Protein AF-0000000087417735 (afdb_homodimer)

Structure (mmCIF, N/CA/C/O backbone):
data_AF-0000000087417735-model_v1
#
loop_
_entity.id
_entity.type
_entity.pdbx_description
1 polymer 'Cytochrome C'
#
loop_
_atom_site.group_PDB
_atom_site.id
_atom_site.type_symbol
_atom_site.label_atom_id
_atom_site.label_alt_id
_atom_site.label_comp_id
_atom_site.label_asym_id
_atom_site.label_entity_id
_atom_site.label_seq_id
_atom_site.pdbx_PDB_ins_code
_atom_site.Cartn_x
_atom_site.Cartn_y
_atom_site.Cartn_z
_atom_site.occupancy
_atom_site.B_iso_or_equiv
_atom_site.auth_seq_id
_atom_site.auth_comp_id
_atom_site.auth_asym_id
_atom_site.auth_atom_id
_atom_site.pdbx_PDB_model_num
ATOM 1 N N . MET A 1 1 ? 88.75 33.781 28.828 1 30.78 1 MET A N 1
ATOM 2 C CA . MET A 1 1 ? 87.75 32.969 29.453 1 30.78 1 MET A CA 1
ATOM 3 C C . MET A 1 1 ? 86.375 33.094 28.719 1 30.78 1 MET A C 1
ATOM 5 O O . MET A 1 1 ? 85.875 34.188 28.578 1 30.78 1 MET A O 1
ATOM 9 N N . SER A 1 2 ? 86.125 32.156 27.641 1 33.41 2 SER A N 1
ATOM 10 C CA . SER A 1 2 ? 85.25 32.031 26.453 1 33.41 2 SER A CA 1
ATOM 11 C C . SER A 1 2 ? 83.812 31.719 26.812 1 33.41 2 SER A C 1
ATOM 13 O O . SER A 1 2 ? 83.5 30.562 27.062 1 33.41 2 SER A O 1
ATOM 15 N N . ALA A 1 3 ? 83.375 32.438 27.828 1 36.56 3 ALA A N 1
ATOM 16 C CA . ALA A 1 3 ? 82.062 32.125 28.359 1 36.56 3 ALA A CA 1
ATOM 17 C C . ALA A 1 3 ? 81 32.188 27.266 1 36.56 3 ALA A C 1
ATOM 19 O O . ALA A 1 3 ? 80.812 33.25 26.703 1 36.56 3 ALA A O 1
ATOM 20 N N . ALA A 1 4 ? 80.938 31.078 26.438 1 33.31 4 ALA A N 1
ATOM 21 C CA . ALA A 1 4 ? 80 30.734 25.359 1 33.31 4 ALA A CA 1
ATOM 22 C C . ALA A 1 4 ? 78.562 30.875 25.828 1 33.31 4 ALA A C 1
ATOM 24 O O . ALA A 1 4 ? 78.25 30.422 26.922 1 33.31 4 ALA A O 1
ATOM 25 N N . LEU A 1 5 ? 77.812 31.969 25.547 1 30.59 5 LEU A N 1
ATOM 26 C CA . LEU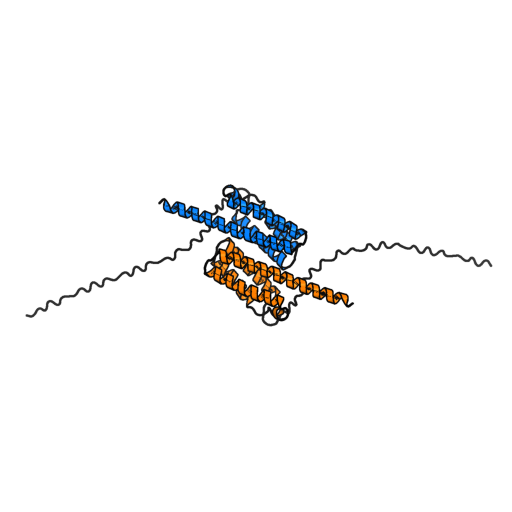 A 1 5 ? 76.438 32.438 25.625 1 30.59 5 LEU A CA 1
ATOM 27 C C . LEU A 1 5 ? 75.5 31.422 25.016 1 30.59 5 LEU A C 1
ATOM 29 O O . LEU A 1 5 ? 75.5 31.25 23.797 1 30.59 5 LEU A O 1
ATOM 33 N N . ARG A 1 6 ? 75.625 30.078 25.5 1 35.31 6 ARG A N 1
ATOM 34 C CA . ARG A 1 6 ? 74.688 29.094 24.922 1 35.31 6 ARG A CA 1
ATOM 35 C C . ARG A 1 6 ? 73.25 29.609 24.938 1 35.31 6 ARG A C 1
ATOM 37 O O . ARG A 1 6 ? 72.75 29.984 26 1 35.31 6 ARG A O 1
ATOM 44 N N . THR A 1 7 ? 72.812 30.281 23.828 1 30.33 7 THR A N 1
ATOM 45 C CA . THR A 1 7 ? 71.5 30.766 23.422 1 30.33 7 THR A CA 1
ATOM 46 C C . THR A 1 7 ? 70.438 29.688 23.594 1 30.33 7 THR A C 1
ATOM 48 O O . THR A 1 7 ? 70.562 28.578 23.047 1 30.33 7 THR A O 1
ATOM 51 N N . PHE A 1 8 ? 70 29.453 24.844 1 36.38 8 PHE A N 1
ATOM 52 C CA . PHE A 1 8 ? 68.938 28.531 25.203 1 36.38 8 PHE A CA 1
ATOM 53 C C . PHE A 1 8 ? 67.688 28.812 24.391 1 36.38 8 PHE A C 1
ATOM 55 O O . PHE A 1 8 ? 67.125 29.906 24.453 1 36.38 8 PHE A O 1
ATOM 62 N N . PHE A 1 9 ? 67.625 28.297 23.094 1 35.38 9 PHE A N 1
ATOM 63 C CA . PHE A 1 9 ? 66.5 28.297 22.188 1 35.38 9 PHE A CA 1
ATOM 64 C C . PHE A 1 9 ? 65.25 27.719 22.875 1 35.38 9 PHE A C 1
ATOM 66 O O . PHE A 1 9 ? 65.25 26.578 23.328 1 35.38 9 PHE A O 1
ATOM 73 N N . MET A 1 10 ? 64.625 28.5 23.734 1 27.81 10 MET A N 1
ATOM 74 C CA . MET A 1 10 ? 63.312 28.141 24.312 1 27.81 10 MET A CA 1
ATOM 75 C C . MET A 1 10 ? 62.312 27.75 23.219 1 27.81 10 MET A C 1
ATOM 77 O O . MET A 1 10 ? 62.031 28.531 22.312 1 27.81 10 MET A O 1
ATOM 81 N N . ILE A 1 11 ? 62.438 26.531 22.688 1 36.06 11 ILE A N 1
ATOM 82 C CA . ILE A 1 11 ? 61.469 25.953 21.75 1 36.06 11 ILE A CA 1
ATOM 83 C C . ILE A 1 11 ? 60.062 26.031 22.328 1 36.06 11 ILE A C 1
ATOM 85 O O . ILE A 1 11 ? 59.781 25.453 23.375 1 36.06 11 ILE A O 1
ATOM 89 N N . VAL A 1 12 ? 59.406 27.203 22.344 1 36.47 12 VAL A N 1
ATOM 90 C CA . VAL A 1 12 ? 58 27.375 22.672 1 36.47 12 VAL A CA 1
ATOM 91 C C . VAL A 1 12 ? 57.156 26.406 21.844 1 36.47 12 VAL A C 1
ATOM 93 O O . VAL A 1 12 ? 57.125 26.5 20.609 1 36.47 12 VAL A O 1
ATOM 96 N N . GLY A 1 13 ? 57.25 25.125 22.156 1 32.81 13 GLY A N 1
ATOM 97 C CA . GLY A 1 13 ? 56.406 24.125 21.531 1 32.81 13 GLY A CA 1
ATOM 98 C C . GLY A 1 13 ? 54.938 24.516 21.547 1 32.81 13 GLY A C 1
ATOM 99 O O . GLY A 1 13 ? 54.344 24.734 22.609 1 32.81 13 GLY A O 1
ATOM 100 N N . THR A 1 14 ? 54.5 25.438 20.641 1 35.12 14 THR A N 1
ATOM 101 C CA . THR A 1 14 ? 53.094 25.812 20.375 1 35.12 14 THR A CA 1
ATOM 102 C C . THR A 1 14 ? 52.25 24.562 20.219 1 35.12 14 THR A C 1
ATOM 104 O O . THR A 1 14 ? 52.469 23.734 19.344 1 35.12 14 THR A O 1
ATOM 107 N N . SER A 1 15 ? 51.906 23.938 21.297 1 39.97 15 SER A N 1
ATOM 108 C CA . SER A 1 15 ? 50.938 22.859 21.328 1 39.97 15 SER A CA 1
ATOM 109 C C . SER A 1 15 ? 49.688 23.234 20.547 1 39.97 15 SER A C 1
ATOM 111 O O . SER A 1 15 ? 49 24.219 20.875 1 39.97 15 SER A O 1
ATOM 113 N N . GLY A 1 16 ? 49.75 23.156 19.25 1 34.19 16 GLY A N 1
ATOM 114 C CA . GLY A 1 16 ? 48.594 23.312 18.375 1 34.19 16 GLY A CA 1
ATOM 115 C C . GLY A 1 16 ? 47.375 22.516 18.844 1 34.19 16 GLY A C 1
ATOM 116 O O . GLY A 1 16 ? 47.438 21.297 18.906 1 34.19 16 GLY A O 1
ATOM 117 N N . ALA A 1 17 ? 46.688 23.016 19.844 1 35.31 17 ALA A N 1
ATOM 118 C CA . ALA A 1 17 ? 45.375 22.484 20.234 1 35.31 17 ALA A CA 1
ATOM 119 C C . ALA A 1 17 ? 44.5 22.234 19.016 1 35.31 17 ALA A C 1
ATOM 121 O O . ALA A 1 17 ? 44.219 23.156 18.234 1 35.31 17 ALA A O 1
ATOM 122 N N . VAL A 1 18 ? 44.875 21.141 18.312 1 37.44 18 VAL A N 1
ATOM 123 C CA . VAL A 1 18 ? 43.938 20.672 17.297 1 37.44 18 VAL A CA 1
ATOM 124 C C . VAL A 1 18 ? 42.5 20.766 17.844 1 37.44 18 VAL A C 1
ATOM 126 O O . VAL A 1 18 ? 42.188 20.109 18.828 1 37.44 18 VAL A O 1
ATOM 129 N N . LEU A 1 19 ? 41.906 21.953 17.75 1 36.81 19 LEU A N 1
ATOM 130 C CA . LEU A 1 19 ? 40.469 22.094 17.906 1 36.81 19 LEU A CA 1
ATOM 131 C C . LEU A 1 19 ? 39.719 21.047 17.094 1 36.81 19 LEU A C 1
ATOM 133 O O . LEU A 1 19 ? 39.719 21.078 15.867 1 36.81 19 LEU A O 1
ATOM 137 N N . ALA A 1 20 ? 39.844 19.797 17.422 1 37.97 20 ALA A N 1
ATOM 138 C CA . ALA A 1 20 ? 38.875 18.844 16.875 1 37.97 20 ALA A CA 1
ATOM 139 C C . ALA A 1 20 ? 37.469 19.391 16.906 1 37.97 20 ALA A C 1
ATOM 141 O O . ALA A 1 20 ? 36.906 19.594 17.984 1 37.97 20 ALA A O 1
ATOM 142 N N . GLY A 1 21 ? 37.219 20.453 16.031 1 36 21 GLY A N 1
ATOM 143 C CA . GLY A 1 21 ? 35.812 20.797 15.805 1 36 21 GLY A CA 1
ATOM 144 C C . GLY A 1 21 ? 34.938 19.578 15.711 1 36 21 GLY A C 1
ATO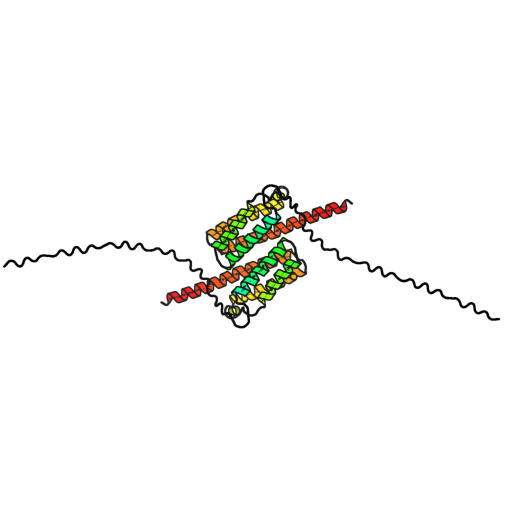M 145 O O . GLY A 1 21 ? 35.125 18.703 14.867 1 36 21 GLY A O 1
ATOM 146 N N . LEU A 1 22 ? 34.469 19.125 16.828 1 38.56 22 LEU A N 1
ATOM 147 C CA . LEU A 1 22 ? 33.344 18.203 16.953 1 38.56 22 LEU A CA 1
ATOM 148 C C . LEU A 1 22 ? 32.25 18.547 15.961 1 38.56 22 LEU A C 1
ATOM 150 O O . LEU A 1 22 ? 31.547 19.547 16.141 1 38.56 22 LEU A O 1
ATOM 154 N N . PHE A 1 23 ? 32.531 18.484 14.617 1 38.78 23 PHE A N 1
ATOM 155 C CA . PHE A 1 23 ? 31.391 18.438 13.695 1 38.78 23 PHE A CA 1
ATOM 156 C C . PHE A 1 23 ? 30.312 17.5 14.211 1 38.78 23 PHE A C 1
ATOM 158 O O . PHE A 1 23 ? 30.469 16.266 14.156 1 38.78 23 PHE A O 1
ATOM 165 N N . TRP A 1 24 ? 29.734 17.797 15.375 1 36.81 24 TRP A N 1
ATOM 166 C CA . TRP A 1 24 ? 28.516 17.078 15.703 1 36.81 24 TRP A CA 1
ATOM 167 C C . TRP A 1 24 ? 27.594 17 14.492 1 36.81 24 TRP A C 1
ATOM 169 O O . TRP A 1 24 ? 27.312 18.016 13.844 1 36.81 24 TRP A O 1
ATOM 179 N N . PRO A 1 25 ? 27.625 15.93 13.75 1 37.94 25 PRO A N 1
ATOM 180 C CA . PRO A 1 25 ? 26.641 15.805 12.664 1 37.94 25 PRO A CA 1
ATOM 181 C C . PRO A 1 25 ? 25.266 16.344 13.055 1 37.94 25 PRO A C 1
ATOM 183 O O . PRO A 1 25 ? 24.891 16.281 14.227 1 37.94 25 PRO A O 1
ATOM 186 N N . PRO A 1 26 ? 24.797 17.484 12.445 1 32.06 26 PRO A N 1
ATOM 187 C CA . PRO A 1 26 ? 23.422 17.875 12.75 1 32.06 26 PRO A CA 1
ATOM 188 C C . PRO A 1 26 ? 22.5 16.688 12.953 1 32.06 26 PRO A C 1
ATOM 190 O O . PRO A 1 26 ? 22.531 15.727 12.172 1 32.06 26 PRO A O 1
ATOM 193 N N . GLN A 1 27 ? 22.312 16.281 14.125 1 27.94 27 GLN A N 1
ATOM 194 C CA . GLN A 1 27 ? 21.172 15.398 14.391 1 27.94 27 GLN A CA 1
ATOM 195 C C . GLN A 1 27 ? 20 15.734 13.477 1 27.94 27 GLN A C 1
ATOM 197 O O . GLN A 1 27 ? 19.562 16.891 13.414 1 27.94 27 GLN A O 1
ATOM 202 N N . TYR A 1 28 ? 20 15.25 12.281 1 29.66 28 TYR A N 1
ATOM 203 C CA . TYR A 1 28 ? 18.719 15.242 11.602 1 29.66 28 TYR A CA 1
ATOM 204 C C . TYR A 1 28 ? 17.562 15.18 12.602 1 29.66 28 TYR A C 1
ATOM 206 O O . TYR A 1 28 ? 17.375 14.164 13.266 1 29.66 28 TYR A O 1
ATOM 214 N N . ILE A 1 29 ? 17.422 16.203 13.398 1 27.86 29 ILE A N 1
ATOM 215 C CA . ILE A 1 29 ? 16.156 16.391 14.109 1 27.86 29 ILE A CA 1
ATOM 216 C C . ILE A 1 29 ? 15.008 15.852 13.266 1 27.86 29 ILE A C 1
ATOM 218 O O . ILE A 1 29 ? 14.797 16.297 12.141 1 27.86 29 ILE A O 1
ATOM 222 N N . ARG A 1 30 ? 14.781 14.586 13.32 1 33.12 30 ARG A N 1
ATOM 223 C CA . ARG A 1 30 ? 13.453 14.07 12.984 1 33.12 30 ARG A CA 1
ATOM 224 C C . ARG A 1 30 ? 12.367 15.078 13.336 1 33.12 30 ARG A C 1
ATOM 226 O O . ARG A 1 30 ? 12.023 15.242 14.516 1 33.12 30 ARG A O 1
ATOM 233 N N . ALA A 1 31 ? 12.492 16.234 12.789 1 30.34 31 ALA A N 1
ATOM 234 C CA . ALA A 1 31 ? 11.281 17.047 12.938 1 30.34 31 ALA A CA 1
ATOM 235 C C . ALA A 1 31 ? 10.031 16.172 12.82 1 30.34 31 ALA A C 1
ATOM 237 O O . ALA A 1 31 ? 9.672 15.727 11.734 1 30.34 31 ALA A O 1
ATOM 238 N N . GLU A 1 32 ? 9.828 15.156 13.562 1 33.72 32 GLU A N 1
ATOM 239 C CA . GLU A 1 32 ? 8.422 14.891 13.836 1 33.72 32 GLU A CA 1
ATOM 240 C C . GLU A 1 32 ? 7.625 16.188 13.961 1 33.72 32 GLU A C 1
ATOM 242 O O . GLU A 1 32 ? 7.738 16.891 14.961 1 33.72 32 GLU A O 1
ATOM 247 N N . GLN A 1 33 ? 7.77 17.062 13.078 1 33.16 33 GLN A N 1
ATOM 248 C CA . GLN A 1 33 ? 6.902 18.234 13.102 1 33.16 33 GLN A CA 1
ATOM 249 C C . GLN A 1 33 ? 5.641 17.969 13.914 1 33.16 33 GLN A C 1
ATOM 251 O O . GLN A 1 33 ? 5.008 16.922 13.766 1 33.16 33 GLN A O 1
ATOM 256 N N . LYS A 1 34 ? 5.605 18.531 15.117 1 34.41 34 LYS A N 1
ATOM 257 C CA . LYS A 1 34 ? 4.492 18.75 16.031 1 34.41 34 LYS A CA 1
ATOM 258 C C . LYS A 1 34 ? 3.201 19.031 15.266 1 34.41 34 LYS A C 1
ATOM 260 O O . LYS A 1 34 ? 2.91 20.188 14.938 1 34.41 34 LYS A O 1
ATOM 265 N N . VAL A 1 35 ? 2.992 18.562 14.062 1 35.69 35 VAL A N 1
ATOM 266 C CA . VAL A 1 35 ? 1.541 18.625 13.922 1 35.69 35 VAL A CA 1
ATOM 267 C C . VAL A 1 35 ? 0.889 18.547 15.305 1 35.69 35 VAL A C 1
ATOM 269 O O . VAL A 1 35 ? 1.191 17.641 16.094 1 35.69 35 VAL A O 1
ATOM 272 N N . SER A 1 36 ? 0.737 19.672 15.836 1 33.97 36 SER A N 1
ATOM 273 C CA . SER A 1 36 ? 0.05 19.797 17.125 1 33.97 36 SER A CA 1
ATOM 274 C C . SER A 1 36 ? -0.815 18.578 17.422 1 33.97 36 SER A C 1
ATOM 276 O O . SER A 1 36 ? -1.725 18.25 16.656 1 33.97 36 SER A O 1
ATOM 278 N N . LEU A 1 37 ? -0.217 17.453 17.844 1 39.34 37 LEU A N 1
ATOM 279 C CA . LEU A 1 37 ? -0.941 16.516 18.688 1 39.34 37 LEU A CA 1
ATOM 280 C C . LEU A 1 37 ? -1.979 17.234 19.547 1 39.34 37 LEU A C 1
ATOM 282 O O . LEU A 1 37 ? -1.747 17.484 20.734 1 39.34 37 LEU A O 1
ATOM 286 N N . ILE A 1 38 ? -2.336 18.438 19.188 1 33.78 38 ILE A N 1
ATOM 287 C CA . ILE A 1 38 ? -3.451 18.859 20.031 1 33.78 38 ILE A CA 1
ATOM 288 C C . ILE A 1 38 ? -4.344 17.656 20.328 1 33.78 38 ILE A C 1
ATOM 290 O O . ILE A 1 38 ? -4.934 17.062 19.406 1 33.78 38 ILE A O 1
ATOM 294 N N . PRO A 1 39 ? -3.865 16.875 21.219 1 38.81 39 PRO A N 1
ATOM 295 C CA . PRO A 1 39 ? -4.953 15.977 21.625 1 38.81 39 PRO A CA 1
ATOM 296 C C . PRO A 1 39 ? -6.332 16.625 21.469 1 38.81 39 PRO A C 1
ATOM 298 O O . PRO A 1 39 ? -6.637 17.594 22.156 1 38.81 39 PRO A O 1
ATOM 301 N N . ASP A 1 40 ? -6.77 17.109 20.422 1 41.66 40 ASP A N 1
ATOM 302 C CA . ASP A 1 40 ? -8.102 17.656 20.656 1 41.66 40 ASP A CA 1
ATOM 303 C C . ASP A 1 40 ? -8.812 16.891 21.781 1 41.66 40 ASP A C 1
ATOM 305 O O . ASP A 1 40 ? -8.492 15.742 22.047 1 41.66 40 ASP A O 1
ATOM 309 N N . ARG A 1 41 ? -9.867 17.406 22.328 1 42.12 41 ARG A N 1
ATOM 310 C CA . ARG A 1 41 ? -10.75 16.891 23.375 1 42.12 41 ARG A CA 1
ATOM 311 C C . ARG A 1 41 ? -10.906 15.383 23.266 1 42.12 41 ARG A C 1
ATOM 313 O O . ARG A 1 41 ? -10.383 14.766 22.328 1 42.12 41 ARG A O 1
ATOM 320 N N . ALA A 1 42 ? -12.242 14.758 23.062 1 51.5 42 ALA A N 1
ATOM 321 C CA . ALA A 1 42 ? -13.047 13.547 23.234 1 51.5 42 ALA A CA 1
ATOM 322 C C . ALA A 1 42 ? -12.695 12.5 22.188 1 51.5 42 ALA A C 1
ATOM 324 O O . ALA A 1 42 ? -13.234 11.391 22.203 1 51.5 42 ALA A O 1
ATOM 325 N N . GLY A 1 43 ? -11.477 12.812 21.219 1 57.47 43 GLY A N 1
ATOM 326 C CA . GLY A 1 43 ? -11.312 11.852 20.141 1 57.47 43 GLY A CA 1
ATOM 327 C C . GLY A 1 43 ? -9.867 11.5 19.875 1 57.47 43 GLY A C 1
ATOM 328 O O . GLY A 1 43 ? -8.977 11.875 20.641 1 57.47 43 GLY A O 1
ATOM 329 N N . LEU A 1 44 ? -9.477 10.539 19 1 67 44 LEU A N 1
ATOM 330 C CA . LEU A 1 44 ? -8.156 10.039 18.609 1 67 44 LEU A CA 1
ATOM 331 C C . LEU A 1 44 ? -7.289 11.156 18.047 1 67 44 LEU A C 1
ATOM 333 O O . LEU A 1 44 ? -7.797 12.078 17.406 1 67 44 LEU A O 1
ATOM 337 N N . SER A 1 45 ? -6.062 11.25 18.516 1 80.75 45 SER A N 1
ATOM 338 C CA . SER A 1 45 ? -5.098 12.172 17.922 1 80.75 45 SER A CA 1
ATOM 339 C C . SER A 1 45 ? -4.984 11.961 16.406 1 80.75 45 SER A C 1
ATOM 341 O O . SER A 1 45 ? -5.352 10.906 15.898 1 80.75 45 SER A O 1
ATOM 343 N N . THR A 1 46 ? -4.535 12.938 15.656 1 82.94 46 THR A N 1
ATOM 344 C CA . THR A 1 46 ? -4.309 12.812 14.219 1 82.94 46 THR A CA 1
ATOM 345 C C . THR A 1 46 ? -3.346 11.672 13.922 1 82.94 46 THR A C 1
ATOM 347 O O . THR A 1 46 ? -3.535 10.93 12.953 1 82.94 46 THR A O 1
ATOM 350 N N . THR A 1 47 ? -2.359 11.523 14.797 1 85.31 47 THR A N 1
ATOM 351 C CA . THR A 1 47 ? -1.407 10.43 14.617 1 85.31 47 THR A CA 1
ATOM 352 C C . THR A 1 47 ? -2.105 9.078 14.734 1 85.31 47 THR A C 1
ATOM 354 O O . THR A 1 47 ? -1.84 8.172 13.945 1 85.31 47 THR A O 1
ATOM 357 N N . GLU A 1 48 ? -2.941 8.969 15.703 1 87.81 48 GLU A N 1
ATOM 358 C CA . GLU A 1 48 ? -3.697 7.73 15.867 1 87.81 48 GLU A CA 1
ATOM 359 C C . GLU A 1 48 ? -4.617 7.477 14.68 1 87.81 48 GLU A C 1
ATOM 361 O O . GLU A 1 48 ? -4.73 6.344 14.203 1 87.81 48 GLU A O 1
ATOM 366 N N . LEU A 1 49 ? -5.223 8.453 14.211 1 90.06 49 LEU A N 1
ATOM 367 C CA . LEU A 1 49 ? -6.105 8.336 13.055 1 90.06 49 LEU A CA 1
ATOM 368 C C . LEU A 1 49 ? -5.32 7.938 11.805 1 90.06 49 LEU A C 1
ATOM 370 O O . LEU A 1 49 ? -5.781 7.113 11.016 1 90.06 49 LEU A O 1
ATOM 374 N N . MET A 1 50 ? -4.109 8.492 11.656 1 92.62 50 MET A N 1
ATOM 375 C CA . MET A 1 50 ? -3.266 8.148 10.516 1 92.62 50 MET A CA 1
ATOM 376 C C . MET A 1 50 ? -2.807 6.699 10.594 1 92.62 50 MET A C 1
ATOM 378 O O . MET A 1 50 ? -2.727 6.016 9.57 1 92.62 50 MET A O 1
ATOM 382 N N . CYS A 1 51 ? -2.572 6.211 11.805 1 92.75 51 CYS A N 1
ATOM 383 C CA . CYS A 1 51 ? -2.207 4.812 12 1 92.75 51 CYS A CA 1
ATOM 384 C C . CYS A 1 51 ? -3.367 3.893 11.633 1 92.75 51 CYS A C 1
ATOM 386 O O . CYS A 1 51 ? -3.158 2.824 11.055 1 92.75 51 CYS A O 1
ATOM 388 N N . GLN A 1 52 ? -4.516 4.289 11.961 1 94.12 52 GLN A N 1
ATOM 389 C CA . GLN A 1 52 ? -5.688 3.52 11.562 1 94.12 52 GLN A CA 1
ATOM 390 C C . GLN A 1 52 ? -5.828 3.465 10.047 1 94.12 52 GLN A C 1
ATOM 392 O O . GLN A 1 52 ? -6.18 2.424 9.484 1 94.12 52 GLN A O 1
ATOM 397 N N . LYS A 1 53 ? -5.57 4.574 9.375 1 96.25 53 LYS A N 1
ATOM 398 C CA . LYS A 1 53 ? -5.582 4.57 7.918 1 96.25 53 LYS A CA 1
ATOM 399 C C . LYS A 1 53 ? -4.559 3.586 7.363 1 96.25 53 LYS A C 1
ATOM 401 O O . LYS A 1 53 ? -4.844 2.852 6.414 1 96.25 53 LYS A O 1
ATOM 406 N N . LEU A 1 54 ? -3.389 3.629 7.938 1 95.62 54 LEU A N 1
ATOM 407 C CA . LEU A 1 54 ? -2.346 2.711 7.492 1 95.62 54 LEU A CA 1
ATOM 408 C C . LEU A 1 54 ? -2.783 1.262 7.668 1 95.62 54 LEU A C 1
ATOM 410 O O . LEU A 1 54 ? -2.592 0.436 6.773 1 95.62 54 LEU A O 1
ATOM 414 N N . ASN A 1 55 ? -3.385 0.952 8.789 1 95.5 55 ASN A N 1
ATOM 415 C CA . ASN A 1 55 ? -3.871 -0.4 9.047 1 95.5 55 ASN A CA 1
ATOM 416 C C . ASN A 1 55 ? -4.953 -0.805 8.055 1 95.5 55 ASN A C 1
ATOM 418 O O . ASN A 1 55 ? -4.93 -1.916 7.52 1 95.5 55 ASN A O 1
ATOM 422 N N . GLY A 1 56 ? -5.934 0.071 7.875 1 97.31 56 GLY A N 1
ATOM 423 C CA . GLY A 1 56 ? -6.961 -0.198 6.883 1 97.31 56 GLY A CA 1
ATOM 424 C C . GLY A 1 56 ? -6.398 -0.423 5.488 1 97.31 56 GLY A C 1
ATOM 425 O O . GLY A 1 56 ? -6.867 -1.297 4.758 1 97.31 56 GLY A O 1
ATOM 426 N N . SER A 1 57 ? -5.418 0.363 5.117 1 97.56 57 SER A N 1
ATOM 427 C CA . SER A 1 57 ? -4.762 0.214 3.824 1 97.56 57 SER A CA 1
ATOM 428 C C . SER A 1 57 ? -4.098 -1.152 3.695 1 97.56 57 SER A C 1
ATOM 430 O O . SER A 1 57 ? -4.168 -1.787 2.641 1 97.56 57 SER A O 1
ATOM 432 N N . ASN A 1 58 ? -3.467 -1.583 4.75 1 95.69 58 ASN A N 1
ATOM 433 C CA . ASN A 1 58 ? -2.814 -2.889 4.746 1 95.69 58 ASN A CA 1
ATOM 434 C C . ASN A 1 58 ? -3.824 -4.02 4.574 1 95.69 58 ASN A C 1
ATOM 436 O O . ASN A 1 58 ? -3.59 -4.957 3.812 1 95.69 58 ASN A O 1
ATOM 440 N N . GLN A 1 59 ? -4.879 -3.932 5.273 1 97 59 GLN A N 1
ATOM 441 C CA . GLN A 1 59 ? -5.922 -4.949 5.164 1 97 59 GLN A CA 1
ATOM 442 C C . GLN A 1 59 ? -6.523 -4.965 3.762 1 97 59 GLN A C 1
ATOM 444 O O . GLN A 1 59 ? -6.762 -6.035 3.197 1 97 59 GLN A O 1
ATOM 449 N N . ALA A 1 60 ? -6.77 -3.816 3.258 1 98.12 60 ALA A N 1
ATOM 450 C CA . ALA A 1 60 ? -7.34 -3.725 1.915 1 98.12 60 ALA A CA 1
ATOM 451 C C . ALA A 1 60 ? -6.391 -4.312 0.875 1 98.12 60 ALA A C 1
ATOM 453 O O . ALA A 1 60 ? -6.82 -5.02 -0.039 1 98.12 60 ALA A O 1
ATOM 454 N N . LEU A 1 61 ? -5.094 -3.988 0.969 1 97.19 61 LEU A N 1
ATOM 455 C CA . LEU A 1 61 ? -4.121 -4.531 0.024 1 97.19 61 LEU A CA 1
ATOM 456 C C . LEU A 1 61 ? -4.082 -6.051 0.096 1 97.19 61 LEU A C 1
ATOM 458 O O . LEU A 1 61 ? -4.059 -6.727 -0.937 1 97.19 61 LEU A O 1
ATOM 462 N N . LYS A 1 62 ? -4.066 -6.543 1.324 1 96.31 62 LYS A N 1
ATOM 463 C CA . LYS A 1 62 ? -4.113 -7.996 1.492 1 96.31 62 LYS A CA 1
ATOM 464 C C . LYS A 1 62 ? -5.344 -8.586 0.812 1 96.31 62 LYS A C 1
ATOM 466 O O . LYS A 1 62 ? -5.25 -9.625 0.145 1 96.31 62 LYS A O 1
ATOM 471 N N . GLY A 1 63 ? -6.457 -7.949 1.045 1 96.94 63 GLY A N 1
ATOM 472 C CA . GLY A 1 63 ? -7.676 -8.398 0.388 1 96.94 63 GLY A CA 1
ATOM 473 C C . GLY A 1 63 ? -7.59 -8.352 -1.126 1 96.94 63 GLY A C 1
ATOM 474 O O . GLY A 1 63 ? -8.07 -9.258 -1.811 1 96.94 63 GLY A O 1
ATOM 475 N N . LEU A 1 64 ? -7.004 -7.312 -1.686 1 97.06 64 LEU A N 1
ATOM 476 C CA . LEU A 1 64 ? -6.871 -7.117 -3.125 1 97.06 64 LEU A CA 1
ATOM 477 C C . LEU A 1 64 ? -6.02 -8.219 -3.748 1 97.06 64 LEU A C 1
ATOM 479 O O . LEU A 1 64 ? -6.426 -8.844 -4.727 1 97.06 64 LEU A O 1
ATOM 483 N N . VAL A 1 65 ? -4.832 -8.508 -3.168 1 94.69 65 VAL A N 1
ATOM 484 C CA . VAL A 1 65 ? -3.904 -9.445 -3.795 1 94.69 65 VAL A CA 1
ATOM 485 C C . VAL A 1 65 ? -4.422 -10.875 -3.631 1 94.69 65 VAL A C 1
ATOM 487 O O . VAL A 1 65 ? -4.129 -11.742 -4.453 1 94.69 65 VAL A O 1
ATOM 490 N N . SER A 1 66 ? -5.297 -11.141 -2.65 1 92.94 66 SER A N 1
ATOM 491 C CA . SER A 1 66 ? -5.828 -12.484 -2.432 1 92.94 66 SER A CA 1
ATOM 492 C C . SER A 1 66 ? -7.234 -12.617 -3.01 1 92.94 66 SER A C 1
ATOM 494 O O . SER A 1 66 ? -7.844 -13.688 -2.924 1 92.94 66 SER A O 1
ATOM 496 N N . ALA A 1 67 ? -7.84 -11.555 -3.518 1 94.81 67 ALA A N 1
ATOM 497 C CA . ALA A 1 67 ? -9.227 -11.5 -3.975 1 94.81 67 ALA A CA 1
ATOM 498 C C . ALA A 1 67 ? -10.188 -11.914 -2.865 1 94.81 67 ALA A C 1
ATOM 500 O O . ALA A 1 67 ? -11.156 -12.633 -3.113 1 94.81 67 ALA A O 1
ATOM 501 N N . ASP A 1 68 ? -9.852 -11.672 -1.701 1 95.75 68 ASP A N 1
ATOM 502 C CA . ASP A 1 68 ? -10.711 -11.836 -0.529 1 95.75 68 ASP A CA 1
ATOM 503 C C . ASP A 1 68 ? -11.578 -10.594 -0.308 1 95.75 68 ASP A C 1
ATOM 505 O O . ASP A 1 68 ? -11.164 -9.656 0.381 1 95.75 68 ASP A O 1
ATOM 509 N N . PHE A 1 69 ? -12.727 -10.656 -0.877 1 97.62 69 PHE A N 1
ATOM 510 C CA . PHE A 1 69 ? -13.578 -9.469 -0.917 1 97.62 69 PHE A CA 1
ATOM 511 C C . PHE A 1 69 ? -14.07 -9.117 0.479 1 97.62 69 PHE A C 1
ATOM 513 O O . PHE A 1 69 ? -14.359 -7.949 0.764 1 97.62 69 PHE A O 1
ATOM 520 N N . GLU A 1 70 ? -14.219 -10.078 1.382 1 98.06 70 GLU A N 1
ATOM 521 C CA . GLU A 1 70 ? -14.586 -9.758 2.758 1 98.06 70 GLU A CA 1
ATOM 522 C C . GLU A 1 70 ? -13.484 -8.969 3.457 1 98.06 70 GLU A C 1
ATOM 524 O O . GLU A 1 70 ? -13.758 -7.965 4.121 1 98.06 70 GLU A O 1
ATOM 529 N N . LEU A 1 71 ? -12.273 -9.469 3.314 1 97.75 71 LEU A N 1
ATOM 530 C CA . LEU A 1 71 ? -11.141 -8.758 3.896 1 97.75 71 LEU A CA 1
ATOM 531 C C . LEU A 1 71 ? -10.977 -7.383 3.268 1 97.75 71 LEU A C 1
ATOM 533 O O . LEU A 1 71 ? -10.719 -6.402 3.971 1 97.75 71 LEU A O 1
ATOM 537 N N . LEU A 1 72 ? -11.062 -7.316 1.946 1 98.56 72 LEU A N 1
ATOM 538 C CA . LEU A 1 72 ? -11 -6.047 1.229 1 98.56 72 LEU A CA 1
ATOM 539 C C . LEU A 1 72 ? -12.055 -5.078 1.749 1 98.56 72 LEU A C 1
ATOM 541 O O . LEU A 1 72 ? -11.758 -3.916 2.029 1 98.56 72 LEU A O 1
ATOM 545 N N . LEU A 1 73 ? -13.258 -5.559 1.893 1 98.75 73 LEU A N 1
ATOM 546 C CA . LEU A 1 73 ? -14.367 -4.742 2.373 1 98.75 73 LEU A CA 1
ATOM 547 C C . LEU A 1 73 ? -14.102 -4.25 3.793 1 98.75 73 LEU A C 1
ATOM 549 O O . LEU A 1 73 ? -14.367 -3.088 4.109 1 98.75 73 LEU A O 1
ATOM 553 N N . HIS A 1 74 ? -13.625 -5.059 4.633 1 98.56 74 HIS A N 1
ATOM 554 C CA . HIS A 1 74 ? -13.297 -4.668 6 1 98.56 74 HIS A CA 1
ATOM 555 C C . HIS A 1 74 ? -12.289 -3.525 6.023 1 98.56 74 HIS A C 1
ATOM 557 O O . HIS A 1 74 ? -12.492 -2.52 6.707 1 98.56 74 HIS A O 1
ATOM 563 N N . GLY A 1 75 ? -11.234 -3.721 5.293 1 98.38 75 GLY A N 1
ATOM 564 C CA . GLY A 1 75 ? -10.25 -2.654 5.195 1 98.38 75 GLY A CA 1
ATOM 565 C C . GLY A 1 75 ? -10.82 -1.364 4.637 1 98.38 75 GLY A C 1
ATOM 566 O O . GLY A 1 75 ? -10.531 -0.279 5.148 1 98.38 75 GLY A O 1
ATOM 567 N N . ALA A 1 76 ? -11.594 -1.467 3.572 1 98.75 76 ALA A N 1
ATOM 568 C CA . ALA A 1 76 ? -12.211 -0.308 2.934 1 98.75 76 ALA A CA 1
ATOM 569 C C . ALA A 1 76 ? -13.133 0.431 3.904 1 98.75 76 ALA A C 1
ATOM 571 O O . ALA A 1 76 ? -13.117 1.663 3.961 1 98.75 76 ALA A O 1
ATOM 572 N N . ARG A 1 77 ? -13.891 -0.275 4.645 1 98.62 77 ARG A N 1
ATOM 573 C CA . ARG A 1 77 ? -14.805 0.324 5.613 1 98.62 77 ARG A CA 1
ATOM 574 C C . ARG A 1 77 ? -14.031 1.011 6.734 1 98.62 77 ARG A C 1
ATOM 576 O O . ARG A 1 77 ? -14.398 2.105 7.168 1 98.62 77 ARG A O 1
ATOM 583 N N . ASP A 1 78 ? -13.023 0.366 7.246 1 98 78 ASP A N 1
ATOM 584 C CA . ASP A 1 78 ? -12.18 1.004 8.25 1 98 78 ASP A CA 1
ATOM 585 C C . ASP A 1 78 ? -11.641 2.344 7.746 1 98 78 ASP A C 1
ATOM 587 O O . ASP A 1 78 ? -11.664 3.338 8.477 1 98 78 ASP A O 1
ATOM 591 N N . LEU A 1 79 ? -11.148 2.318 6.543 1 98.25 79 LEU A N 1
ATOM 592 C CA . LEU A 1 79 ? -10.602 3.527 5.941 1 98.25 79 LEU A CA 1
ATOM 593 C C . LEU A 1 79 ? -11.664 4.617 5.84 1 98.25 79 LEU A C 1
ATOM 595 O O . LEU A 1 79 ? -11.398 5.781 6.137 1 98.25 79 LEU A O 1
ATOM 599 N N . HIS A 1 80 ? -12.797 4.23 5.418 1 98.12 80 HIS A N 1
ATOM 600 C CA . HIS A 1 80 ? -13.875 5.199 5.281 1 98.12 80 HIS A CA 1
ATOM 601 C C . HIS A 1 80 ? -14.312 5.734 6.645 1 98.12 80 HIS A C 1
ATOM 603 O O . HIS A 1 80 ? -14.5 6.945 6.809 1 98.12 80 HIS A O 1
ATOM 609 N N . ASP A 1 81 ? -14.461 4.867 7.605 1 96.62 81 ASP A N 1
ATOM 610 C CA . ASP A 1 81 ? -14.883 5.254 8.953 1 96.62 81 ASP A CA 1
ATOM 611 C C . ASP A 1 81 ? -13.883 6.227 9.578 1 96.62 81 ASP A C 1
ATOM 613 O O . ASP A 1 81 ? -14.281 7.203 10.219 1 96.62 81 ASP A O 1
ATOM 617 N N . VAL A 1 82 ? -12.656 5.957 9.438 1 95 82 VAL A N 1
ATOM 618 C CA . VAL A 1 82 ? -11.633 6.84 9.984 1 95 82 VAL A CA 1
ATOM 619 C C . VAL A 1 82 ? -11.766 8.227 9.359 1 95 82 VAL A C 1
ATOM 621 O O . VAL A 1 82 ? -11.578 9.242 10.039 1 95 82 VAL A O 1
ATOM 624 N N . SER A 1 83 ? -12.055 8.305 8.047 1 93.19 83 SER A N 1
ATOM 625 C CA . SER A 1 83 ? -12.148 9.578 7.344 1 93.19 83 SER A CA 1
ATOM 626 C C . SER A 1 83 ? -13.344 10.383 7.832 1 93.19 83 SER A C 1
ATOM 628 O O . SER A 1 83 ? -13.406 11.602 7.625 1 93.19 83 SER A O 1
ATOM 630 N N . GLU A 1 84 ? -14.25 9.742 8.469 1 91.69 84 GLU A N 1
ATOM 631 C CA . GLU A 1 84 ? -15.461 10.406 8.93 1 91.69 84 GLU A CA 1
ATOM 632 C C . GLU A 1 84 ? -15.32 10.852 10.383 1 91.69 84 GLU A C 1
ATOM 634 O O . GLU A 1 84 ? -16.188 11.547 10.914 1 91.69 84 GLU A O 1
ATOM 639 N N . GLN A 1 85 ? -14.289 10.391 11.078 1 87.38 85 GLN A N 1
ATOM 640 C CA . GLN A 1 85 ? -14.102 10.758 12.477 1 87.38 85 GLN A CA 1
ATOM 641 C C . GLN A 1 85 ? -13.883 12.258 12.625 1 87.38 85 GLN A C 1
ATOM 643 O O . GLN A 1 85 ? -13.312 12.898 11.742 1 87.38 85 GLN A O 1
ATOM 648 N N . PRO A 1 86 ? -14.352 12.539 13.781 1 77.06 86 PRO A N 1
ATOM 649 C CA . PRO A 1 86 ? -14 13.93 14.086 1 77.06 86 PRO A CA 1
ATOM 650 C C . PRO A 1 86 ? -12.523 14.094 14.438 1 77.06 86 PRO A C 1
ATOM 652 O O . PRO A 1 86 ? -11.852 13.117 14.773 1 77.06 86 PRO A O 1
ATOM 655 N N . GLY A 1 87 ? -11.836 15.062 14.141 1 71.19 87 GLY A N 1
ATOM 656 C CA . GLY A 1 87 ? -10.453 15.273 14.531 1 71.19 87 GLY A CA 1
ATOM 657 C C . GLY A 1 87 ? -9.578 15.75 13.391 1 71.19 87 GLY A C 1
ATOM 658 O O . GLY A 1 87 ? -8.398 16.047 13.594 1 71.19 87 GLY A O 1
ATOM 659 N N . TRP A 1 88 ? -10.148 15.641 12.367 1 73.62 88 TRP A N 1
ATOM 660 C CA . TRP A 1 88 ? -9.359 16.125 11.234 1 73.62 88 TRP A CA 1
ATOM 661 C C . TRP A 1 88 ? -9.383 17.641 11.156 1 73.62 88 TRP A C 1
ATOM 663 O O . TRP A 1 88 ? -9.344 18.219 10.07 1 73.62 88 TRP A O 1
ATOM 673 N N . GLY A 1 89 ? -9.492 18.266 12.297 1 60.62 89 GLY A N 1
ATOM 674 C CA . GLY A 1 89 ? -9.633 19.688 12.477 1 60.62 89 GLY A CA 1
ATOM 675 C C . GLY A 1 89 ? -8.602 20.5 11.711 1 60.62 89 GLY A C 1
ATOM 676 O O . GLY A 1 89 ? -8.852 21.641 11.32 1 60.62 89 GLY A O 1
ATOM 677 N N . VAL A 1 90 ? -7.379 20.016 11.609 1 58.16 90 VAL A N 1
ATOM 678 C CA . VAL A 1 90 ? -6.383 20.766 10.852 1 58.16 90 VAL A CA 1
ATOM 679 C C . VAL A 1 90 ? -6.91 21.078 9.453 1 58.16 90 VAL A C 1
ATOM 681 O O . VAL A 1 90 ? -6.562 22.094 8.859 1 58.16 90 VAL A O 1
ATOM 684 N N . ALA A 1 91 ? -7.785 20.203 9.062 1 57.69 91 ALA A N 1
ATOM 685 C CA . ALA A 1 91 ? -8.352 20.281 7.719 1 57.69 91 ALA A CA 1
ATOM 686 C C . ALA A 1 91 ? -9.023 21.641 7.484 1 57.69 91 ALA A C 1
ATOM 688 O O . ALA A 1 91 ? -9.039 22.141 6.359 1 57.69 91 ALA A O 1
ATOM 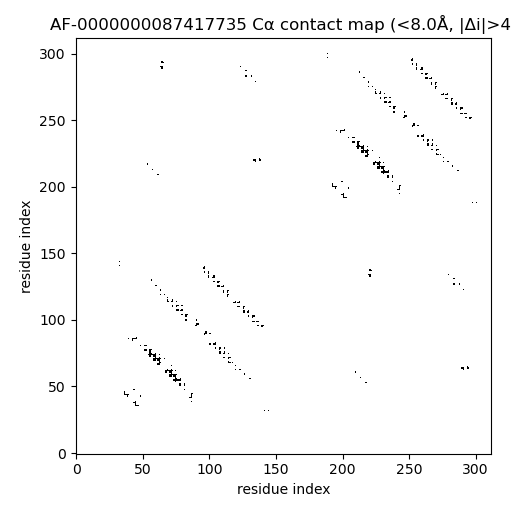689 N N . GLU A 1 92 ? -9.32 22.25 8.555 1 60.62 92 GLU A N 1
ATOM 690 C CA . GLU A 1 92 ? -10.18 23.422 8.375 1 60.62 92 GLU A CA 1
ATOM 691 C C . GLU A 1 92 ? -9.367 24.656 8.016 1 60.62 92 GLU A C 1
ATOM 693 O O . GLU A 1 92 ? -9.836 25.516 7.266 1 60.62 92 GLU A O 1
ATOM 698 N N . ALA A 1 93 ? -8.164 24.641 8.352 1 70 93 ALA A N 1
ATOM 699 C CA . ALA A 1 93 ? -7.457 25.906 8.117 1 70 93 ALA A CA 1
ATOM 700 C C . ALA A 1 93 ? -6.672 25.844 6.812 1 70 93 ALA A C 1
ATOM 702 O O . ALA A 1 93 ? -6.41 26.875 6.191 1 70 93 ALA A O 1
ATOM 703 N N . ASP A 1 94 ? -6.371 24.734 6.27 1 82.25 94 ASP A N 1
ATOM 704 C CA . ASP A 1 94 ? -5.57 24.562 5.059 1 82.25 94 ASP A CA 1
ATOM 705 C C . ASP A 1 94 ? -6.406 23.953 3.934 1 82.25 94 ASP A C 1
ATOM 707 O O . ASP A 1 94 ? -6.742 22.766 3.969 1 82.25 94 ASP A O 1
ATOM 711 N N . PRO A 1 95 ? -6.707 24.766 2.914 1 86.69 95 PRO A N 1
ATOM 712 C CA . PRO A 1 95 ? -7.578 24.297 1.834 1 86.69 95 PRO A CA 1
ATOM 713 C C . PRO A 1 95 ? -7.012 23.078 1.106 1 86.69 95 PRO A C 1
ATOM 715 O O . PRO A 1 95 ? -7.77 22.219 0.651 1 86.69 95 PRO A O 1
ATOM 718 N N . ALA A 1 96 ? -5.738 23.078 0.91 1 88.88 96 ALA A N 1
ATOM 719 C CA . ALA A 1 96 ? -5.145 21.922 0.25 1 88.88 96 ALA A CA 1
ATOM 720 C C . ALA A 1 96 ? -5.328 20.656 1.089 1 88.88 96 ALA A C 1
ATOM 722 O O . ALA A 1 96 ? -5.668 19.594 0.559 1 88.88 96 ALA A O 1
ATOM 723 N N . TYR A 1 97 ? -5.09 20.812 2.332 1 89.12 97 TYR A N 1
ATOM 724 C CA . TYR A 1 97 ? -5.328 19.688 3.223 1 89.12 97 TYR A CA 1
ATOM 725 C C . TYR A 1 97 ? -6.77 19.203 3.127 1 89.12 97 TYR A C 1
ATOM 727 O O . TYR A 1 97 ? -7.027 18 3.061 1 89.12 97 TYR A O 1
ATOM 735 N N . ARG A 1 98 ? -7.648 20.141 3.139 1 89.31 98 ARG A N 1
ATOM 736 C CA . ARG A 1 98 ? -9.07 19.812 3.033 1 89.31 98 ARG A CA 1
ATOM 737 C C . ARG A 1 98 ? -9.359 19.062 1.743 1 89.31 98 ARG A C 1
ATOM 739 O O . ARG A 1 98 ? -10.141 18.109 1.74 1 89.31 98 ARG A O 1
ATOM 746 N N . HIS A 1 99 ? -8.781 19.5 0.691 1 93.06 99 HIS A N 1
ATOM 747 C CA . HIS A 1 99 ? -8.969 18.812 -0.588 1 93.06 99 HIS A CA 1
ATOM 748 C C . HIS A 1 99 ? -8.523 17.359 -0.511 1 93.06 99 HIS A C 1
ATOM 750 O O . HIS A 1 99 ? -9.258 16.469 -0.939 1 93.06 99 HIS A O 1
ATOM 756 N N . PHE A 1 100 ? -7.348 17.094 0.03 1 94.06 100 PHE A N 1
ATOM 757 C CA . PHE A 1 100 ? -6.871 15.727 0.16 1 94.06 100 PHE A CA 1
ATOM 758 C C . PHE A 1 100 ? -7.809 14.906 1.035 1 94.06 100 PHE A C 1
ATOM 760 O O . PHE A 1 100 ? -8.094 13.75 0.733 1 94.06 100 PHE A O 1
ATOM 767 N N . HIS A 1 101 ? -8.242 15.469 2.078 1 92.88 101 HIS A N 1
ATOM 768 C CA . HIS A 1 101 ? -9.141 14.789 2.998 1 92.88 101 HIS A CA 1
ATOM 769 C C . HIS A 1 101 ? -10.445 14.391 2.305 1 92.88 101 HIS A C 1
ATOM 771 O O . HIS A 1 101 ? -10.898 13.258 2.434 1 92.88 101 HIS A O 1
ATOM 777 N N . VAL A 1 102 ? -11.086 15.312 1.6 1 93.38 102 VAL A N 1
ATOM 778 C CA . VAL A 1 102 ? -12.336 15.062 0.884 1 93.38 102 VAL A CA 1
ATOM 779 C C . VAL A 1 102 ? -12.117 13.992 -0.181 1 93.38 102 VAL A C 1
ATOM 781 O O . VAL A 1 102 ? -12.938 13.086 -0.336 1 93.38 102 VAL A O 1
ATOM 784 N N . GLU A 1 103 ? -11.031 14.109 -0.893 1 96.69 103 GLU A N 1
ATOM 785 C CA . GLU A 1 103 ? -10.719 13.125 -1.921 1 96.69 103 GLU A CA 1
ATOM 786 C C . GLU A 1 103 ? -10.523 11.742 -1.312 1 96.69 103 GLU A C 1
ATOM 788 O O .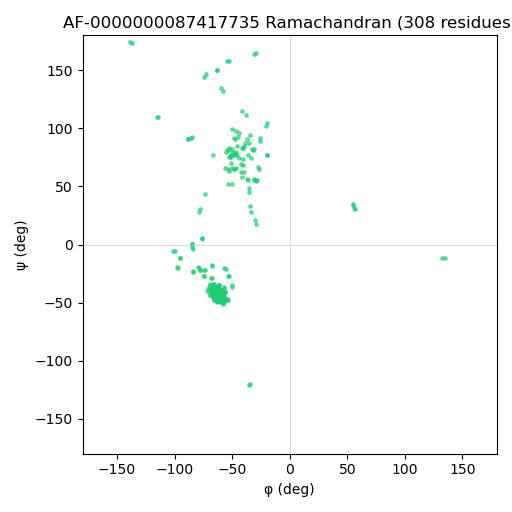 GLU A 1 103 ? -10.992 10.742 -1.861 1 96.69 103 GLU A O 1
ATOM 793 N N . PHE A 1 104 ? -9.812 11.68 -0.216 1 97.31 104 PHE A N 1
ATOM 794 C CA . PHE A 1 104 ? -9.609 10.398 0.455 1 97.31 104 PHE A CA 1
ATOM 795 C C . PHE A 1 104 ? -10.945 9.789 0.869 1 97.31 104 PHE A C 1
ATOM 797 O O . PHE A 1 104 ? -11.164 8.594 0.69 1 97.31 104 PHE A O 1
ATOM 804 N N . ARG A 1 105 ? -11.797 10.555 1.4 1 96.56 105 ARG A N 1
ATOM 805 C CA . ARG A 1 105 ? -13.117 10.094 1.812 1 96.56 105 ARG A CA 1
ATOM 806 C C . ARG A 1 105 ? -13.906 9.555 0.622 1 96.56 105 ARG A C 1
ATOM 808 O O . ARG A 1 105 ? -14.531 8.5 0.712 1 96.56 105 ARG A O 1
ATOM 815 N N . ARG A 1 106 ? -13.898 10.25 -0.435 1 98.12 106 ARG A N 1
ATOM 816 C CA . ARG A 1 106 ? -14.57 9.812 -1.652 1 98.12 106 ARG A CA 1
ATOM 817 C C . ARG A 1 106 ? -14.008 8.477 -2.141 1 98.12 106 ARG A C 1
ATOM 819 O O . ARG A 1 106 ? -14.773 7.566 -2.48 1 98.12 106 ARG A O 1
ATOM 826 N N . LEU A 1 107 ? -12.742 8.375 -2.191 1 98.69 107 LEU A N 1
ATOM 827 C CA . LEU A 1 107 ? -12.086 7.176 -2.697 1 98.69 107 LEU A CA 1
ATOM 828 C C . LEU A 1 107 ? -12.312 5.996 -1.762 1 98.69 107 LEU A C 1
ATOM 830 O O . LEU A 1 107 ? -12.508 4.863 -2.217 1 98.69 107 LEU A O 1
ATOM 834 N N . SER A 1 108 ? -12.227 6.262 -0.431 1 98.69 108 SER A N 1
ATOM 835 C CA . SER A 1 108 ? -12.484 5.172 0.503 1 98.69 108 SER A CA 1
ATOM 836 C C . SER A 1 108 ? -13.914 4.652 0.361 1 98.69 108 SER A C 1
ATOM 838 O O . SER A 1 108 ? -14.148 3.445 0.44 1 98.69 108 SER A O 1
ATOM 840 N N . LEU A 1 109 ? -14.875 5.438 0.119 1 98.75 109 LEU A N 1
ATOM 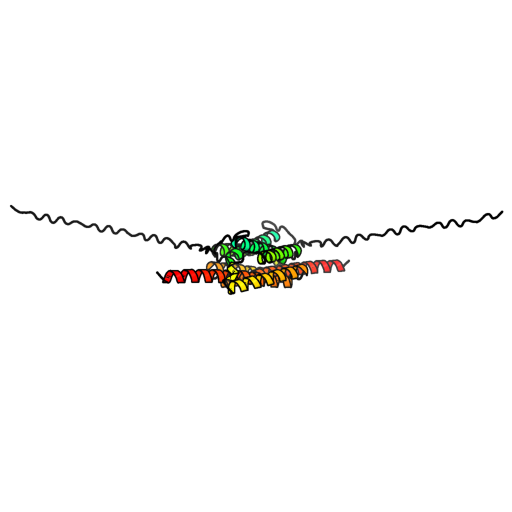841 C CA . LEU A 1 109 ? -16.25 5.008 -0.134 1 98.75 109 LEU A CA 1
ATOM 842 C C . LEU A 1 109 ? -16.344 4.219 -1.436 1 98.75 109 LEU A C 1
ATOM 844 O O . LEU A 1 109 ? -17.047 3.209 -1.506 1 98.75 109 LEU A O 1
ATOM 848 N N . LYS A 1 110 ? -15.719 4.758 -2.434 1 98.88 110 LYS A N 1
ATOM 849 C CA . LYS A 1 110 ? -15.688 4.027 -3.697 1 98.88 110 LYS A CA 1
ATOM 850 C C . LYS A 1 110 ? -15.078 2.637 -3.514 1 98.88 110 LYS A C 1
ATOM 852 O O 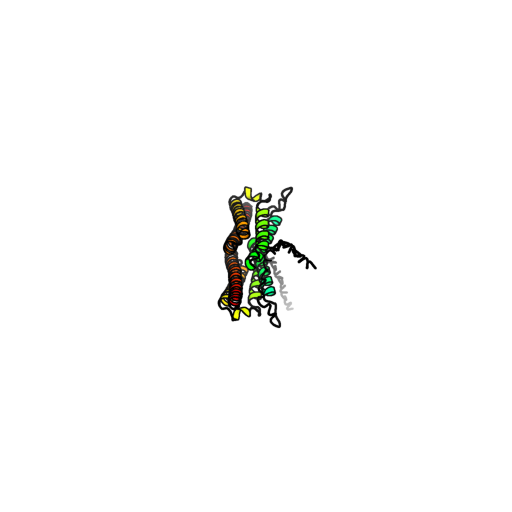. LYS A 1 110 ? -15.555 1.664 -4.102 1 98.88 110 LYS A O 1
ATOM 857 N N . LEU A 1 111 ? -14.023 2.555 -2.715 1 98.88 111 LEU A N 1
ATOM 858 C CA . LEU A 1 111 ? -13.406 1.26 -2.447 1 98.88 111 LEU A CA 1
ATOM 859 C C . LEU A 1 111 ? -14.398 0.317 -1.769 1 98.88 111 LEU A C 1
ATOM 861 O O . LEU A 1 111 ? -14.438 -0.876 -2.076 1 98.88 111 LEU A O 1
ATOM 865 N N . VAL A 1 112 ? -15.195 0.817 -0.863 1 98.88 112 VAL A N 1
ATOM 866 C CA . VAL A 1 112 ? -16.25 0.028 -0.236 1 98.88 112 VAL A CA 1
ATOM 867 C C . VAL A 1 112 ? -17.188 -0.514 -1.306 1 98.88 112 VAL A C 1
ATOM 869 O O . VAL A 1 112 ? -17.469 -1.715 -1.347 1 98.88 112 VAL A O 1
ATOM 872 N N . ARG A 1 113 ? -17.609 0.304 -2.164 1 98.81 113 ARG A N 1
ATOM 873 C CA . ARG A 1 113 ? -18.562 -0.087 -3.195 1 98.81 113 ARG A CA 1
ATOM 874 C C . ARG A 1 113 ? -17.969 -1.139 -4.125 1 98.81 113 ARG A C 1
ATOM 876 O O . ARG A 1 113 ? -18.641 -2.102 -4.496 1 98.81 113 ARG A O 1
ATOM 883 N N . MET A 1 114 ? -16.75 -0.869 -4.539 1 98.75 114 MET A N 1
ATOM 884 C CA . MET A 1 114 ? -16.094 -1.833 -5.414 1 98.75 114 MET A CA 1
ATOM 885 C C . MET A 1 114 ? -15.938 -3.184 -4.723 1 98.75 114 MET A C 1
ATOM 887 O O . MET A 1 114 ? -16.031 -4.23 -5.363 1 98.75 114 MET A O 1
ATOM 891 N N . SER A 1 115 ? -15.703 -3.135 -3.422 1 98.56 115 SER A N 1
ATOM 892 C CA . SER A 1 115 ? -15.562 -4.359 -2.641 1 98.56 115 SER A CA 1
ATOM 893 C C . SER A 1 115 ? -16.891 -5.102 -2.533 1 98.56 115 SER A C 1
ATOM 895 O O . SER A 1 115 ? -16.938 -6.32 -2.709 1 98.56 115 SER A O 1
ATOM 897 N N . GLU A 1 116 ? -17.891 -4.445 -2.299 1 98.5 116 GLU A N 1
ATOM 898 C CA . GLU A 1 116 ? -19.219 -5.023 -2.193 1 98.5 116 GLU A CA 1
ATOM 899 C C . GLU A 1 116 ? -19.656 -5.648 -3.514 1 98.5 116 GLU A C 1
ATOM 901 O O . GLU A 1 116 ? -20.312 -6.699 -3.523 1 98.5 116 GLU A O 1
ATOM 906 N N . SER A 1 117 ? -19.344 -5.047 -4.598 1 98.19 117 SER A N 1
ATOM 907 C CA . SER A 1 117 ? -19.75 -5.512 -5.922 1 98.19 117 SER A CA 1
ATOM 908 C C . SER A 1 117 ? -18.781 -6.551 -6.465 1 98.19 117 SER A C 1
ATOM 910 O O . SER A 1 117 ? -18.906 -6.988 -7.609 1 98.19 117 SER A O 1
ATOM 912 N N . LYS A 1 118 ? -17.766 -6.879 -5.691 1 97.75 118 LYS A N 1
ATOM 913 C CA . LYS A 1 118 ? -16.734 -7.852 -6.043 1 97.75 118 LYS A CA 1
ATOM 914 C C . LYS A 1 118 ? -16.078 -7.496 -7.367 1 97.75 118 LYS A C 1
ATOM 916 O O . LYS A 1 118 ? -15.781 -8.375 -8.18 1 97.75 118 LYS A O 1
ATOM 921 N N . ASN A 1 119 ? -15.953 -6.188 -7.59 1 97.81 119 ASN A N 1
ATOM 922 C CA . ASN A 1 119 ? -15.211 -5.652 -8.727 1 97.81 119 ASN A CA 1
ATOM 923 C C . ASN A 1 119 ? -13.734 -5.461 -8.391 1 97.81 119 ASN A C 1
ATOM 925 O O . ASN A 1 119 ? -13.328 -4.383 -7.953 1 97.81 119 ASN A O 1
ATOM 929 N N . LEU A 1 120 ? -12.961 -6.488 -8.648 1 96.88 120 LEU A N 1
ATOM 930 C CA . LEU A 1 120 ? -11.57 -6.512 -8.227 1 96.88 120 LEU A CA 1
ATOM 931 C C . LEU A 1 120 ? -10.758 -5.441 -8.953 1 96.88 120 LEU A C 1
ATOM 933 O O . LEU A 1 120 ? -9.93 -4.762 -8.344 1 96.88 120 LEU A O 1
ATOM 937 N N . GLU A 1 121 ? -10.945 -5.297 -10.227 1 96.5 121 GLU A N 1
ATOM 938 C CA . GLU A 1 121 ? -10.203 -4.305 -11.008 1 96.5 121 GLU A CA 1
ATOM 939 C C . GLU A 1 121 ? -10.531 -2.889 -10.539 1 96.5 121 GLU A C 1
ATOM 941 O O . GLU A 1 121 ? -9.633 -2.062 -10.375 1 96.5 121 GLU A O 1
ATOM 946 N N . GLY A 1 122 ? -11.766 -2.678 -10.406 1 98.25 122 GLY A N 1
ATOM 947 C CA . GLY A 1 122 ? -12.164 -1.378 -9.883 1 98.25 122 GLY A CA 1
ATOM 948 C C . GLY A 1 122 ? -11.602 -1.089 -8.508 1 98.25 122 GLY A C 1
ATOM 949 O O . GLY A 1 122 ? -11.18 0.037 -8.227 1 98.25 122 GLY A O 1
ATOM 950 N N . ALA A 1 123 ? -11.602 -2.082 -7.656 1 98.62 123 ALA A N 1
ATOM 951 C CA . ALA A 1 123 ? -11.039 -1.941 -6.316 1 98.62 123 ALA A CA 1
ATOM 952 C C . ALA A 1 123 ? -9.539 -1.646 -6.379 1 98.62 123 ALA A C 1
ATOM 954 O O . ALA A 1 123 ? -9.039 -0.785 -5.652 1 98.62 123 ALA A O 1
ATOM 955 N N . ALA A 1 124 ? -8.828 -2.336 -7.227 1 98 124 ALA A N 1
ATOM 956 C CA . ALA A 1 124 ? -7.391 -2.129 -7.379 1 98 124 ALA A CA 1
ATOM 957 C C . ALA A 1 124 ? -7.086 -0.695 -7.801 1 98 124 ALA A C 1
ATOM 959 O O . ALA A 1 124 ? -6.215 -0.043 -7.219 1 98 124 ALA A O 1
ATOM 960 N N . TYR A 1 125 ? -7.797 -0.268 -8.766 1 97.94 125 TYR A N 1
ATOM 961 C CA . TYR A 1 125 ? -7.605 1.091 -9.258 1 97.94 125 TYR A CA 1
ATOM 962 C C . TYR A 1 125 ? -7.906 2.113 -8.164 1 97.94 125 TYR A C 1
ATOM 964 O O . TYR A 1 125 ? -7.133 3.051 -7.957 1 97.94 125 TYR A O 1
ATOM 972 N N . THR A 1 126 ? -8.961 1.98 -7.52 1 98.81 126 THR A N 1
ATOM 973 C CA . THR A 1 126 ? -9.367 2.891 -6.453 1 98.81 126 THR A CA 1
ATOM 974 C C . THR A 1 126 ? -8.344 2.9 -5.328 1 98.81 126 THR A C 1
ATOM 976 O O . THR A 1 126 ? -7.984 3.963 -4.812 1 98.81 126 THR A O 1
ATOM 979 N N . PHE A 1 127 ? -7.879 1.754 -4.922 1 98.5 127 PHE A N 1
ATOM 980 C CA . PHE A 1 127 ? -6.883 1.62 -3.869 1 98.5 127 PHE A CA 1
ATOM 981 C C . PHE A 1 127 ? -5.605 2.373 -4.23 1 98.5 127 PHE A C 1
ATOM 983 O O . PHE A 1 127 ? -5.047 3.094 -3.402 1 98.5 127 PHE A O 1
ATOM 990 N N . GLN A 1 128 ? -5.203 2.232 -5.48 1 97.5 128 GLN A N 1
ATOM 991 C CA . GLN A 1 128 ? -3.994 2.92 -5.926 1 97.5 128 GLN A CA 1
ATOM 992 C C . GLN A 1 128 ? -4.16 4.434 -5.848 1 97.5 128 GLN A C 1
ATOM 994 O O . GLN A 1 128 ? -3.258 5.141 -5.391 1 97.5 128 GLN A O 1
ATOM 999 N N . ASN A 1 129 ? -5.25 4.883 -6.32 1 98.12 129 ASN A N 1
ATOM 1000 C CA . ASN A 1 129 ? -5.523 6.316 -6.246 1 98.12 129 ASN A CA 1
ATOM 1001 C C . ASN A 1 129 ? -5.562 6.805 -4.801 1 98.12 129 ASN A C 1
ATOM 1003 O O . ASN A 1 129 ? -5.066 7.891 -4.496 1 98.12 129 ASN A O 1
ATOM 1007 N N . MET A 1 130 ? -6.113 6.016 -3.965 1 98.31 130 MET A N 1
ATOM 1008 C CA . MET A 1 130 ? -6.195 6.359 -2.547 1 98.31 130 MET A CA 1
ATOM 1009 C C . MET A 1 130 ? -4.801 6.453 -1.931 1 98.31 130 MET A C 1
ATOM 1011 O O . MET A 1 130 ? -4.504 7.398 -1.201 1 98.31 130 MET A O 1
ATOM 1015 N N . THR A 1 131 ? -3.973 5.5 -2.211 1 97.12 131 THR A N 1
ATOM 1016 C CA . THR A 1 131 ? -2.6 5.512 -1.717 1 97.12 131 THR A CA 1
ATOM 1017 C C . THR A 1 131 ? -1.847 6.73 -2.244 1 97.12 131 THR A C 1
ATOM 1019 O O . THR A 1 131 ? -1.104 7.375 -1.503 1 97.12 131 THR A O 1
ATOM 1022 N N . GLY A 1 132 ? -2.055 7.047 -3.535 1 96.81 132 GLY A N 1
ATOM 1023 C CA . GLY A 1 132 ? -1.474 8.266 -4.086 1 96.81 132 GLY A CA 1
ATOM 1024 C C . GLY A 1 132 ? -1.91 9.516 -3.354 1 96.81 132 GLY A C 1
ATOM 1025 O O . GLY A 1 132 ? -1.11 10.43 -3.148 1 96.81 132 GLY A O 1
ATOM 1026 N N . THR A 1 133 ? -3.121 9.586 -2.996 1 97.12 133 THR A N 1
ATOM 1027 C CA . THR A 1 133 ? -3.664 10.727 -2.258 1 97.12 133 THR A CA 1
ATOM 1028 C C . THR A 1 133 ? -2.998 10.852 -0.891 1 97.12 133 THR A C 1
ATOM 1030 O O . THR A 1 133 ? -2.682 11.953 -0.448 1 97.12 133 THR A O 1
ATOM 1033 N N . CYS A 1 134 ? -2.785 9.672 -0.175 1 96.5 134 CYS A N 1
ATOM 1034 C CA . CYS A 1 134 ? -2.086 9.68 1.104 1 96.5 134 CYS A CA 1
ATOM 1035 C C . CYS A 1 134 ? -0.694 10.281 0.963 1 96.5 134 CYS A C 1
ATOM 1037 O O . CYS A 1 134 ? -0.322 11.18 1.723 1 96.5 134 CYS A O 1
ATOM 1039 N N . ILE A 1 135 ? 0.023 9.836 0.021 1 95.25 135 ILE A N 1
ATOM 1040 C CA . ILE A 1 135 ? 1.407 10.25 -0.177 1 95.25 135 ILE A CA 1
ATOM 1041 C C . ILE A 1 135 ? 1.456 11.742 -0.5 1 95.25 135 ILE A C 1
ATOM 1043 O O . ILE A 1 135 ? 2.256 12.477 0.076 1 95.25 135 ILE A O 1
ATOM 1047 N N . ALA A 1 136 ? 0.586 12.203 -1.38 1 94.75 136 ALA A N 1
ATOM 1048 C CA . ALA A 1 136 ? 0.541 13.609 -1.765 1 94.75 136 ALA A CA 1
ATOM 1049 C C . ALA A 1 136 ? 0.177 14.492 -0.573 1 94.75 136 ALA A C 1
ATOM 1051 O O . ALA A 1 136 ? 0.746 15.57 -0.397 1 94.75 136 ALA A O 1
ATOM 1052 N N . CYS A 1 137 ? -0.724 14.062 0.194 1 94.12 137 CYS A N 1
ATOM 1053 C CA . CYS A 1 137 ? -1.144 14.82 1.367 1 94.12 137 CYS A CA 1
ATOM 1054 C C . CYS A 1 137 ? 0.003 14.969 2.361 1 94.12 137 CYS A C 1
ATOM 1056 O O . CYS A 1 137 ? 0.259 16.062 2.863 1 94.12 137 CYS A O 1
ATOM 1058 N N . HIS A 1 138 ? 0.639 13.938 2.641 1 93.25 138 HIS A N 1
ATOM 1059 C CA . HIS A 1 138 ? 1.747 13.984 3.588 1 93.25 138 HIS A CA 1
ATOM 1060 C C . HIS A 1 138 ? 2.904 14.812 3.047 1 93.25 138 HIS A C 1
ATOM 1062 O O . HIS A 1 138 ? 3.604 15.484 3.812 1 93.25 138 HIS A O 1
ATOM 1068 N N . GLN A 1 139 ? 3.105 14.781 1.777 1 91.5 139 GLN A N 1
ATOM 1069 C CA . GLN A 1 139 ? 4.086 15.68 1.168 1 91.5 139 GLN A CA 1
ATOM 1070 C C . GLN A 1 139 ? 3.711 17.141 1.392 1 91.5 139 GLN A C 1
ATOM 1072 O O . GLN A 1 139 ? 4.559 17.953 1.773 1 91.5 139 GLN A O 1
ATOM 1077 N N . HIS A 1 140 ? 2.469 17.453 1.181 1 90.12 140 HIS A N 1
ATOM 1078 C CA . HIS A 1 140 ? 1.988 18.812 1.375 1 90.12 140 HIS A CA 1
ATOM 1079 C C . HIS A 1 140 ? 2.186 19.266 2.816 1 90.12 140 HIS A C 1
ATOM 1081 O O . HIS A 1 140 ? 2.703 20.359 3.064 1 90.12 140 HIS A O 1
ATOM 1087 N N . VAL A 1 141 ? 1.791 18.422 3.766 1 87.56 141 VAL A N 1
ATOM 1088 C CA . VAL A 1 141 ? 1.879 18.766 5.18 1 87.56 141 VAL A CA 1
ATOM 1089 C C . VAL A 1 141 ? 3.338 19 5.566 1 87.56 141 VAL A C 1
ATOM 1091 O O . VAL A 1 141 ? 3.652 19.922 6.312 1 87.56 141 VAL A O 1
ATOM 1094 N N . ARG A 1 142 ? 4.188 18.219 5.055 1 86.12 142 ARG A N 1
ATOM 1095 C CA . ARG A 1 142 ? 5.602 18.391 5.355 1 86.12 142 ARG A CA 1
ATOM 1096 C C . ARG A 1 142 ? 6.133 19.703 4.766 1 86.12 142 ARG A C 1
ATOM 1098 O O . ARG A 1 142 ? 6.953 20.375 5.383 1 86.12 142 ARG A O 1
ATOM 1105 N N . ASP A 1 143 ? 5.703 20.016 3.621 1 82.25 143 ASP A N 1
ATOM 1106 C CA . ASP A 1 143 ? 6.184 21.203 2.939 1 82.25 143 ASP A CA 1
ATOM 1107 C C . ASP A 1 143 ? 5.68 22.469 3.633 1 82.25 143 ASP A C 1
ATOM 1109 O O . ASP A 1 143 ? 6.402 23.469 3.721 1 82.25 143 ASP A O 1
ATOM 1113 N N . VAL A 1 144 ? 4.508 22.469 4.137 1 74.31 144 VAL A N 1
ATOM 1114 C CA . VAL A 1 144 ? 3.943 23.625 4.832 1 74.31 144 VAL A CA 1
ATOM 1115 C C . VAL A 1 144 ? 4.668 23.828 6.16 1 74.31 144 VAL A C 1
ATOM 1117 O O . VAL A 1 144 ? 4.957 24.969 6.547 1 74.31 144 VAL A O 1
ATOM 1120 N N . VAL A 1 145 ? 4.969 22.766 6.809 1 68.38 145 VAL A N 1
ATOM 1121 C CA . VAL A 1 145 ? 5.684 22.859 8.078 1 68.38 145 VAL A CA 1
ATOM 1122 C C . VAL A 1 145 ? 7.09 23.406 7.84 1 68.38 145 VAL A C 1
ATOM 1124 O O . VAL A 1 145 ? 7.566 24.25 8.594 1 68.38 145 VAL A O 1
ATOM 1127 N N . LYS A 1 146 ? 7.707 23.062 6.766 1 70.56 146 LYS A N 1
ATOM 1128 C CA . LYS A 1 146 ? 9.047 23.531 6.43 1 70.56 146 LYS A CA 1
ATOM 1129 C C . LYS A 1 146 ? 9.023 25.031 6.109 1 70.56 146 LYS A C 1
ATOM 1131 O O . LYS A 1 146 ? 9.945 25.766 6.492 1 70.56 146 LYS A O 1
ATOM 1136 N N . LEU A 1 147 ? 8.055 25.406 5.438 1 65.25 147 LEU A N 1
ATOM 1137 C CA . LEU A 1 147 ? 7.938 26.812 5.078 1 65.25 147 LEU A CA 1
ATOM 1138 C C . LEU A 1 147 ? 7.641 27.656 6.309 1 65.25 147 LEU A C 1
ATOM 1140 O O . LEU A 1 147 ? 8.141 28.781 6.422 1 65.25 147 LEU A O 1
ATOM 1144 N N . GLY A 1 148 ? 6.93 27.094 7.164 1 62.56 148 GLY A N 1
ATOM 1145 C CA . GLY A 1 148 ? 6.664 27.812 8.406 1 62.56 148 GLY A CA 1
ATOM 1146 C C . GLY A 1 148 ? 7.902 27.969 9.273 1 62.56 148 GLY A C 1
ATOM 1147 O O . GLY A 1 148 ? 8.125 29.047 9.844 1 62.56 148 GLY A O 1
ATOM 1148 N N . ASP A 1 149 ? 8.703 27.031 9.328 1 61.69 149 ASP A N 1
ATOM 1149 C CA . ASP A 1 149 ? 9.93 27.094 10.117 1 61.69 149 ASP A CA 1
ATOM 1150 C C . ASP A 1 149 ? 10.953 28.031 9.477 1 61.69 149 ASP A C 1
ATOM 1152 O O . ASP A 1 149 ? 11.664 28.75 10.18 1 61.69 149 ASP A O 1
ATOM 1156 N N . ALA A 1 150 ? 11.102 28.047 8.219 1 65.31 150 ALA A N 1
ATOM 1157 C CA . ALA A 1 150 ? 12.047 28.906 7.5 1 65.31 150 ALA A CA 1
ATOM 1158 C C . ALA A 1 150 ? 11.664 30.375 7.633 1 65.31 150 ALA A C 1
ATOM 1160 O O . ALA A 1 150 ? 12.531 31.25 7.668 1 65.31 150 ALA A O 1
ATOM 1161 N N . GLY A 1 151 ? 10.445 30.625 7.547 1 56.91 151 GLY A N 1
ATOM 1162 C CA . GLY A 1 151 ? 9.992 32 7.73 1 56.91 151 GLY A CA 1
ATOM 1163 C C . GLY A 1 151 ? 10.305 32.562 9.102 1 56.91 151 GLY A C 1
ATOM 1164 O O . GLY A 1 151 ? 10.547 33.75 9.25 1 56.91 151 GLY A O 1
ATOM 1165 N N . GLU A 1 152 ? 10.242 31.734 10.055 1 54.62 152 GLU A N 1
ATOM 1166 C CA . GLU A 1 152 ? 10.531 32.219 11.406 1 54.62 152 GLU A CA 1
ATOM 1167 C C . GLU A 1 152 ? 12.031 32.438 11.602 1 54.62 152 GLU A C 1
ATOM 1169 O O . GLU A 1 152 ? 12.445 33.281 12.375 1 54.62 152 GLU A O 1
ATOM 1174 N N . SER A 1 153 ? 12.852 31.781 10.93 1 55.28 153 SER A N 1
ATOM 1175 C CA . SER A 1 153 ? 14.289 31.938 11.164 1 55.28 153 SER A CA 1
ATOM 1176 C C . SER A 1 153 ? 14.805 33.219 10.516 1 55.28 153 SER A C 1
ATOM 1178 O O . SER A 1 153 ? 15.914 33.688 10.812 1 55.28 153 SER A O 1
ATOM 1180 N N . THR A 1 154 ? 14.148 33.75 9.555 1 51.38 154 THR A N 1
ATOM 1181 C CA . THR A 1 154 ? 14.719 34.969 8.961 1 51.38 154 THR A CA 1
ATOM 1182 C C . THR A 1 154 ? 14.422 36.188 9.828 1 51.38 154 THR A C 1
ATOM 1184 O O . THR A 1 154 ? 14.984 37.25 9.609 1 51.38 154 THR A O 1
ATOM 1187 N N . ASP A 1 155 ? 13.492 36.125 10.656 1 46.28 155 ASP A N 1
ATOM 1188 C CA . ASP A 1 155 ? 13.273 37.375 11.375 1 46.28 155 ASP A CA 1
ATOM 1189 C C . ASP A 1 155 ? 14.203 37.469 12.578 1 46.28 155 ASP A C 1
ATOM 1191 O O . ASP A 1 155 ? 14.102 38.438 13.352 1 46.28 155 ASP A O 1
ATOM 1195 N N . GLU A 1 156 ? 15.055 36.5 12.93 1 40.28 156 GLU A N 1
ATOM 1196 C CA . GLU A 1 156 ? 16.047 36.969 13.891 1 40.28 156 GLU A CA 1
ATOM 1197 C C . GLU A 1 156 ? 17.266 37.531 13.188 1 40.28 156 GLU A C 1
ATOM 1199 O O . GLU A 1 156 ? 17.734 37 12.188 1 40.28 156 GLU A O 1
ATOM 1204 N N . MET B 1 1 ? -69.375 -71.562 -2.109 1 32.16 1 MET B N 1
ATOM 1205 C CA . MET B 1 1 ? -68.562 -70.938 -1.058 1 32.16 1 MET B CA 1
ATOM 1206 C C . MET B 1 1 ? -67.75 -69.75 -1.61 1 32.16 1 MET B C 1
ATOM 1208 O O . MET B 1 1 ? -67.062 -69.875 -2.613 1 32.16 1 MET B O 1
ATOM 1212 N N . SER B 1 2 ? -68.25 -68.438 -1.435 1 32.75 2 SER B N 1
ATOM 1213 C CA . SER B 1 2 ? -68.188 -67.062 -1.877 1 32.75 2 SER B CA 1
ATOM 1214 C C . SER B 1 2 ? -66.812 -66.438 -1.533 1 32.75 2 SER B C 1
ATOM 1216 O O . SER B 1 2 ? -66.438 -66.375 -0.361 1 32.75 2 SER B O 1
ATOM 1218 N N . ALA B 1 3 ? -65.812 -66.812 -2.34 1 36.06 3 ALA B N 1
ATOM 1219 C CA . ALA B 1 3 ? -64.375 -66.375 -2.312 1 36.06 3 ALA B CA 1
ATOM 1220 C C . ALA B 1 3 ? -64.25 -64.875 -2.328 1 36.06 3 ALA B C 1
ATOM 1222 O O . ALA B 1 3 ? -64.625 -64.25 -3.33 1 36.06 3 ALA B O 1
ATOM 1223 N N . ALA B 1 4 ? -64.812 -64.25 -1.183 1 34.84 4 ALA B N 1
ATOM 1224 C CA . ALA B 1 4 ? -64.75 -62.812 -0.956 1 34.84 4 ALA B CA 1
ATOM 1225 C C . ALA B 1 4 ? -63.375 -62.219 -1.225 1 34.84 4 ALA B C 1
ATOM 1227 O O . ALA B 1 4 ? -62.375 -62.688 -0.669 1 34.84 4 ALA B O 1
ATOM 1228 N N . LEU B 1 5 ? -63.094 -61.719 -2.488 1 35.12 5 LEU B N 1
ATOM 1229 C CA . LEU B 1 5 ? -62 -61 -3.131 1 35.12 5 LEU B CA 1
ATOM 1230 C C . LEU B 1 5 ? -61.656 -59.75 -2.352 1 35.12 5 LEU B C 1
ATOM 1232 O O . LEU B 1 5 ? -62.406 -58.75 -2.389 1 35.12 5 LEU B O 1
ATOM 1236 N N . ARG B 1 6 ? -61.406 -59.875 -1.014 1 36.38 6 ARG B N 1
ATOM 1237 C CA . ARG B 1 6 ? -61.094 -58.688 -0.226 1 36.38 6 ARG B CA 1
ATOM 1238 C C . ARG B 1 6 ? -60 -57.875 -0.895 1 36.38 6 ARG B C 1
ATOM 1240 O O . ARG B 1 6 ? -58.906 -58.375 -1.124 1 36.38 6 ARG B O 1
ATOM 1247 N N . THR B 1 7 ? -60.344 -57.031 -1.888 1 34.53 7 THR B N 1
ATOM 1248 C CA . THR B 1 7 ? -59.594 -56 -2.611 1 34.53 7 THR B CA 1
ATOM 1249 C C . THR B 1 7 ? -58.875 -55.062 -1.64 1 34.53 7 THR B C 1
ATOM 1251 O O . THR B 1 7 ? -59.531 -54.375 -0.858 1 34.53 7 THR B O 1
ATOM 1254 N N . PHE B 1 8 ? -57.875 -55.594 -0.875 1 36.44 8 PHE B N 1
ATOM 1255 C CA . PHE B 1 8 ? -57.094 -54.781 0.054 1 36.44 8 PHE B CA 1
ATOM 1256 C C . PHE B 1 8 ? -56.5 -53.562 -0.646 1 36.44 8 PHE B C 1
ATOM 1258 O O . PHE B 1 8 ? -55.781 -53.688 -1.638 1 36.44 8 PHE B O 1
ATOM 1265 N N . PHE B 1 9 ? -57.312 -52.469 -0.792 1 35.31 9 PHE B N 1
ATOM 1266 C CA . PHE B 1 9 ? -56.938 -51.156 -1.286 1 35.31 9 PHE B CA 1
ATOM 1267 C C . PHE B 1 9 ? -55.719 -50.625 -0.545 1 35.31 9 PHE B C 1
ATOM 1269 O O . PHE B 1 9 ? -55.781 -50.344 0.656 1 35.31 9 PHE B O 1
ATOM 1276 N N . MET B 1 10 ? -54.531 -51.156 -0.858 1 28 10 MET B N 1
ATOM 1277 C CA . MET B 1 10 ? -53.25 -50.656 -0.294 1 28 10 MET B CA 1
ATOM 1278 C C . MET B 1 10 ? -53.094 -49.156 -0.539 1 28 10 MET B C 1
ATOM 1280 O O . MET B 1 10 ? -53.156 -48.719 -1.683 1 28 10 MET B O 1
ATOM 1284 N N . ILE B 1 11 ? -53.719 -48.344 0.3 1 36 11 ILE B N 1
ATOM 1285 C CA . ILE B 1 11 ? -53.562 -46.875 0.328 1 36 11 ILE B CA 1
ATOM 1286 C C . ILE B 1 11 ? -52.062 -46.531 0.345 1 36 11 ILE B C 1
ATOM 1288 O O . ILE B 1 11 ? -51.344 -46.875 1.285 1 36 11 ILE B O 1
ATOM 1292 N N . VAL B 1 12 ? -51.344 -46.562 -0.796 1 37.34 12 VAL B N 1
ATOM 1293 C CA . VAL B 1 12 ? -49.969 -46.094 -0.976 1 37.34 12 VAL B CA 1
ATOM 1294 C C . VAL B 1 12 ? -49.844 -44.625 -0.554 1 37.34 12 VAL B C 1
ATOM 1296 O O . VAL B 1 12 ? -50.438 -43.75 -1.19 1 37.34 12 VAL B O 1
ATOM 1299 N N . GLY B 1 13 ? -50.031 -44.344 0.753 1 33.12 13 GLY B N 1
ATOM 1300 C CA . GLY B 1 13 ? -49.781 -43.031 1.265 1 33.12 13 GLY B CA 1
ATOM 1301 C C . GLY B 1 13 ? -48.469 -42.438 0.789 1 33.12 13 GLY B C 1
ATOM 1302 O O . GLY B 1 13 ? -47.406 -43 1.012 1 33.12 13 GLY B O 1
ATOM 1303 N N . THR B 1 14 ? -48.469 -41.812 -0.427 1 36.44 14 THR B N 1
ATOM 1304 C CA . THR B 1 14 ? -47.375 -41.062 -1.034 1 36.44 14 THR B CA 1
ATOM 1305 C C . THR B 1 14 ? -46.875 -39.969 -0.084 1 36.44 14 THR B C 1
ATOM 1307 O O . THR B 1 14 ? -47.594 -39.031 0.234 1 36.44 14 THR B O 1
ATOM 1310 N N . SER B 1 15 ? -46.312 -40.375 1.052 1 39.78 15 SER B N 1
ATOM 1311 C CA . SER B 1 15 ? -45.688 -39.375 1.898 1 39.78 15 SER B CA 1
ATOM 1312 C C . SER B 1 15 ? -44.781 -38.469 1.082 1 39.78 15 SER B C 1
ATOM 1314 O O . SER B 1 15 ? -43.906 -38.938 0.355 1 39.78 15 SER B O 1
ATOM 1316 N N . GLY B 1 16 ? -45.344 -37.375 0.589 1 35.16 16 GLY B N 1
ATOM 1317 C CA . GLY B 1 16 ? -44.656 -36.281 -0.062 1 35.16 16 GLY B CA 1
ATOM 1318 C C . GLY B 1 16 ? -43.438 -35.781 0.72 1 35.16 16 GLY B C 1
ATOM 1319 O O . GLY B 1 16 ? -43.594 -35.219 1.802 1 35.16 16 GLY B O 1
ATOM 1320 N N . ALA B 1 17 ? -42.438 -36.594 0.875 1 34.72 17 ALA B N 1
ATOM 1321 C CA . ALA B 1 17 ? -41.188 -36.125 1.481 1 34.72 17 ALA B CA 1
ATOM 1322 C C . ALA B 1 17 ? -40.75 -34.812 0.874 1 34.72 17 ALA B C 1
ATOM 1324 O O . ALA B 1 17 ? -40.625 -34.688 -0.346 1 34.72 17 ALA B O 1
ATOM 1325 N N . VAL B 1 18 ? -41.438 -33.75 1.409 1 37.47 18 VAL B N 1
ATOM 1326 C CA . VAL B 1 18 ? -40.906 -32.406 1.137 1 37.47 18 VAL B CA 1
ATOM 1327 C C . VAL B 1 18 ? -39.375 -32.438 1.217 1 37.47 18 VAL B C 1
ATOM 1329 O O . VAL B 1 18 ? -38.812 -32.719 2.273 1 37.47 18 VAL B O 1
ATOM 1332 N N . LEU B 1 19 ? -38.719 -32.812 0.094 1 37 19 LEU B N 1
ATOM 1333 C CA . LEU B 1 19 ? -37.281 -32.625 -0.093 1 37 19 LEU B CA 1
ATOM 1334 C C . LEU B 1 19 ? -36.875 -31.219 0.262 1 37 19 LEU B C 1
ATOM 1336 O O . LEU B 1 19 ? -37.25 -30.25 -0.427 1 37 19 LEU B O 1
ATOM 1340 N N . ALA B 1 20 ? -37 -30.828 1.524 1 38.22 20 ALA B N 1
ATOM 1341 C CA . ALA B 1 20 ? -36.281 -29.625 1.898 1 38.22 20 ALA B CA 1
ATOM 1342 C C . ALA B 1 20 ? -34.875 -29.594 1.265 1 38.22 20 ALA B C 1
ATOM 1344 O O . ALA B 1 20 ? -34.031 -30.422 1.589 1 38.22 20 ALA B O 1
ATOM 1345 N N . GLY B 1 21 ? -34.875 -29.328 -0.114 1 36.72 21 GLY B N 1
ATOM 1346 C CA . GLY B 1 21 ? -33.594 -29.031 -0.744 1 36.72 21 GLY B CA 1
ATOM 1347 C C . GLY B 1 21 ? -32.719 -28.125 0.095 1 36.72 21 GLY B C 1
ATOM 1348 O O . GLY B 1 21 ? -33.125 -27 0.422 1 36.72 21 GLY B O 1
ATOM 1349 N N . LEU B 1 22 ? -32.031 -28.703 1.014 1 38.84 22 LEU B N 1
ATOM 1350 C CA . LEU B 1 22 ? -30.922 -28.062 1.693 1 38.84 22 LEU B CA 1
ATOM 1351 C C . LEU B 1 22 ? -30.078 -27.25 0.709 1 38.84 22 LEU B C 1
ATOM 1353 O O . LEU B 1 22 ? -29.422 -27.828 -0.156 1 38.84 22 LEU B O 1
ATOM 1357 N N . PHE B 1 23 ? -30.641 -26.125 0.163 1 39.09 23 PHE B N 1
ATOM 1358 C CA . PHE B 1 23 ? -29.797 -25.125 -0.461 1 39.09 23 PHE B CA 1
ATOM 1359 C C . PHE B 1 23 ? -28.531 -24.891 0.366 1 39.09 23 PHE B C 1
ATOM 1361 O O . PHE B 1 23 ? -28.578 -24.203 1.392 1 39.09 23 PHE B O 1
ATOM 1368 N N . TRP B 1 24 ? -27.75 -25.906 0.6 1 37.22 24 TRP B N 1
ATOM 1369 C CA . TRP B 1 24 ? -26.438 -25.609 1.138 1 37.22 24 TRP B CA 1
ATOM 1370 C C . TRP B 1 24 ? -25.781 -24.469 0.373 1 37.22 24 TRP B C 1
ATOM 1372 O O . TRP B 1 24 ? -25.703 -24.5 -0.858 1 37.22 24 TRP B O 1
ATOM 1382 N N . PRO B 1 25 ? -25.859 -23.266 0.866 1 38.09 25 PRO B N 1
ATOM 1383 C CA . PRO B 1 25 ? -25.125 -22.203 0.185 1 38.09 25 PRO B CA 1
ATOM 1384 C C . PRO B 1 25 ? -23.734 -22.641 -0.271 1 38.09 25 PRO B C 1
ATOM 1386 O O . PRO B 1 25 ? -23.125 -23.516 0.356 1 38.09 25 PRO B O 1
ATOM 1389 N N . PRO B 1 26 ? -23.484 -22.688 -1.622 1 31.95 26 PRO B N 1
ATOM 1390 C CA . PRO B 1 26 ? -22.109 -23 -2.035 1 31.95 26 PRO B CA 1
ATOM 1391 C C . PRO B 1 26 ? -21.062 -22.375 -1.121 1 31.95 26 PRO B C 1
ATOM 1393 O O . PRO B 1 26 ? -21.141 -21.188 -0.814 1 31.95 26 PRO B O 1
ATOM 1396 N N . GLN B 1 27 ? -20.672 -23.062 -0.136 1 28.16 27 GLN B N 1
ATOM 1397 C CA . GLN B 1 27 ? -19.453 -22.625 0.521 1 28.16 27 GLN B CA 1
ATOM 1398 C C . GLN B 1 27 ? -18.469 -22.047 -0.483 1 28.16 27 GLN B C 1
ATOM 1400 O O . GLN B 1 27 ? -18.188 -22.656 -1.517 1 28.16 27 GLN B O 1
ATOM 1405 N N . TYR B 1 28 ? -18.578 -20.781 -0.772 1 29.98 28 TYR B N 1
ATOM 1406 C CA . TYR B 1 28 ? -17.422 -20.141 -1.402 1 29.98 28 TYR B CA 1
ATOM 1407 C C . TYR B 1 28 ? -16.125 -20.828 -1.008 1 29.98 28 TYR B C 1
ATOM 1409 O O . TYR B 1 28 ? -15.711 -20.766 0.15 1 29.98 28 TYR B O 1
ATOM 1417 N N . ILE B 1 29 ? -15.945 -22.047 -1.43 1 27.89 29 ILE B N 1
ATOM 1418 C CA . ILE B 1 29 ? -14.609 -22.641 -1.405 1 27.89 29 ILE B CA 1
ATOM 1419 C C . ILE B 1 29 ? -13.562 -21.562 -1.621 1 27.89 29 ILE B C 1
ATOM 1421 O O . ILE B 1 29 ? -13.562 -20.875 -2.646 1 27.89 29 ILE B O 1
ATOM 1425 N N . ARG B 1 30 ? -13.219 -20.844 -0.623 1 33.44 30 ARG B N 1
ATOM 1426 C CA . ARG B 1 30 ? -11.922 -20.172 -0.596 1 33.44 30 ARG B CA 1
ATOM 1427 C C . ARG B 1 30 ? -10.875 -20.984 -1.356 1 33.44 30 ARG B C 1
ATOM 1429 O O . ARG B 1 30 ? -10.375 -22 -0.851 1 33.44 30 ARG B O 1
ATOM 1436 N N . ALA B 1 31 ? -11.172 -21.281 -2.584 1 30.36 31 ALA B N 1
ATOM 1437 C CA . ALA B 1 31 ? -10.031 -21.797 -3.336 1 30.36 31 ALA B CA 1
ATOM 1438 C C . ALA B 1 31 ? -8.742 -21.094 -2.939 1 30.36 31 ALA B C 1
ATOM 1440 O O . ALA B 1 31 ? -8.516 -19.938 -3.311 1 30.36 31 ALA B O 1
ATOM 1441 N N . GLU B 1 32 ? -8.32 -21.031 -1.737 1 34 32 GLU B N 1
ATOM 1442 C CA . GLU B 1 32 ? -6.867 -20.984 -1.59 1 34 32 GLU B CA 1
ATOM 1443 C C . GLU B 1 32 ? -6.18 -21.844 -2.646 1 34 32 GLU B C 1
ATOM 1445 O O . GLU B 1 32 ? -6.176 -23.078 -2.545 1 34 32 GLU B O 1
ATOM 1450 N N . GLN B 1 33 ? -6.582 -21.75 -3.842 1 34.31 33 GLN B N 1
ATOM 1451 C CA . GLN B 1 33 ? -5.848 -22.453 -4.895 1 34.31 33 GLN B CA 1
ATOM 1452 C C . GLN B 1 33 ? -4.426 -22.781 -4.445 1 34.31 33 GLN B C 1
ATOM 1454 O O . GLN B 1 33 ? -3.719 -21.922 -3.914 1 34.31 33 GLN B O 1
ATOM 1459 N N . LYS B 1 34 ? -4.234 -24.031 -4.066 1 37.59 34 LYS B N 1
ATOM 1460 C CA . LYS B 1 34 ? -3.004 -24.781 -3.826 1 37.59 34 LYS B CA 1
ATOM 1461 C C . LYS B 1 34 ? -1.904 -24.344 -4.797 1 37.59 34 LYS B C 1
ATOM 1463 O O . LYS B 1 34 ? -1.797 -24.891 -5.898 1 37.59 34 LYS B O 1
ATOM 1468 N N . VAL B 1 35 ? -1.804 -23.156 -5.223 1 36.28 35 VAL B N 1
ATOM 1469 C CA . VAL B 1 35 ? -0.42 -23.016 -5.668 1 36.28 35 VAL B CA 1
ATOM 1470 C C . VAL B 1 35 ? 0.468 -24 -4.895 1 36.28 35 VAL B C 1
ATOM 1472 O O . VAL B 1 35 ? 0.409 -24.062 -3.664 1 36.28 35 VAL B O 1
ATOM 1475 N N . SER B 1 36 ? 0.587 -25.047 -5.441 1 34.06 36 SER B N 1
ATOM 1476 C CA . SER B 1 36 ? 1.476 -26.078 -4.895 1 34.06 36 SER B CA 1
ATOM 1477 C C . SER B 1 36 ? 2.504 -25.469 -3.947 1 34.06 36 SER B C 1
ATOM 1479 O O . SER B 1 36 ? 3.293 -24.609 -4.348 1 34.06 36 SER B O 1
ATOM 1481 N N . LEU B 1 37 ? 2.113 -25.125 -2.701 1 39.72 37 LEU B N 1
ATOM 1482 C CA . LEU B 1 37 ? 3.072 -25.109 -1.602 1 39.72 37 LEU B CA 1
ATOM 1483 C C . LEU B 1 37 ? 4.176 -26.141 -1.829 1 39.72 37 LEU B C 1
ATOM 1485 O O . LEU B 1 37 ? 4.109 -27.25 -1.3 1 39.72 37 LEU B O 1
ATOM 1489 N N . ILE B 1 38 ? 4.379 -26.547 -3.041 1 33.94 38 ILE B N 1
ATOM 1490 C CA . ILE B 1 38 ? 5.582 -27.359 -3.037 1 33.94 38 ILE B CA 1
ATOM 1491 C C . ILE B 1 38 ? 6.578 -26.828 -2.012 1 33.94 38 ILE B C 1
ATOM 1493 O O . ILE B 1 38 ? 7.066 -25.703 -2.15 1 33.94 38 ILE B O 1
ATOM 1497 N N . PRO B 1 39 ? 6.246 -27.094 -0.802 1 39.06 39 PRO B N 1
ATOM 1498 C CA . PRO B 1 39 ? 7.418 -26.812 0.029 1 39.06 39 PRO B CA 1
ATOM 1499 C C . PRO B 1 39 ? 8.734 -27.016 -0.724 1 39.06 39 PRO B C 1
ATOM 1501 O O . PRO B 1 39 ? 9.078 -28.141 -1.1 1 39.06 39 PRO B O 1
ATOM 1504 N N . ASP B 1 40 ? 9.008 -26.453 -1.805 1 41.5 40 ASP B N 1
ATOM 1505 C CA . ASP B 1 40 ? 10.328 -26.875 -2.258 1 41.5 40 ASP B CA 1
ATOM 1506 C C . ASP B 1 40 ? 11.242 -27.188 -1.076 1 41.5 40 ASP B C 1
ATOM 1508 O O . ASP B 1 40 ? 11.023 -26.688 0.03 1 41.5 40 ASP B O 1
ATOM 1512 N N . ARG B 1 41 ? 12.328 -27.859 -1.256 1 42.66 41 ARG B N 1
ATOM 1513 C CA . ARG B 1 41 ? 13.391 -28.25 -0.333 1 42.66 41 ARG B CA 1
ATOM 1514 C C . ARG B 1 41 ? 13.625 -27.188 0.725 1 42.66 41 ARG B C 1
ATOM 1516 O O . ARG B 1 41 ? 12.977 -26.141 0.71 1 42.66 41 ARG B O 1
ATOM 1523 N N . ALA B 1 42 ? 14.953 -26.531 0.865 1 51.78 42 ALA B N 1
ATOM 1524 C CA . ALA B 1 42 ? 15.836 -25.828 1.792 1 51.78 42 ALA B CA 1
ATOM 1525 C C . ALA B 1 42 ? 15.383 -24.391 1.989 1 51.78 42 ALA B C 1
ATOM 1527 O O . ALA B 1 42 ? 15.977 -23.656 2.775 1 51.78 42 ALA B O 1
ATOM 1528 N N . GLY B 1 43 ? 14.062 -23.922 1.321 1 57.78 43 GLY B N 1
ATOM 1529 C CA . GLY B 1 43 ? 13.789 -22.5 1.404 1 57.78 43 GLY B CA 1
ATOM 1530 C C . GLY B 1 43 ? 12.352 -22.188 1.751 1 57.78 43 GLY B C 1
ATOM 1531 O O . GLY B 1 43 ? 11.578 -23.094 2.08 1 57.78 43 GLY B O 1
ATOM 1532 N N . LEU B 1 44 ? 11.914 -20.922 2.004 1 66.94 44 LEU B N 1
ATOM 1533 C CA . LEU B 1 44 ? 10.594 -20.422 2.373 1 66.94 44 LEU B CA 1
ATOM 1534 C C . LEU B 1 44 ? 9.562 -20.766 1.307 1 66.94 44 LEU B C 1
ATOM 1536 O O . LEU B 1 44 ? 9.883 -20.797 0.116 1 66.94 44 LEU B O 1
ATOM 1540 N N . SER B 1 45 ? 8.406 -21.25 1.718 1 81 45 SER B N 1
ATOM 1541 C CA . SER B 1 45 ? 7.293 -21.453 0.801 1 81 45 SER B CA 1
ATOM 1542 C C . SER B 1 45 ? 6.957 -20.172 0.049 1 81 45 SER B C 1
ATOM 1544 O O . SER B 1 45 ? 7.312 -19.078 0.489 1 81 45 SER B O 1
ATOM 1546 N N . THR B 1 46 ? 6.312 -20.25 -1.109 1 83.19 46 THR B N 1
ATOM 1547 C CA . THR B 1 46 ? 5.875 -19.078 -1.869 1 83.19 46 THR B CA 1
ATOM 1548 C C . THR B 1 46 ? 4.965 -18.203 -1.023 1 83.19 46 THR B C 1
ATOM 1550 O O . THR B 1 46 ? 5.055 -16.969 -1.083 1 83.19 46 THR B O 1
ATOM 1553 N N . THR B 1 47 ? 4.137 -18.844 -0.204 1 85.62 47 THR B N 1
ATOM 1554 C CA . THR B 1 47 ? 3.254 -18.094 0.675 1 85.62 47 THR B CA 1
ATOM 1555 C C . THR B 1 47 ? 4.062 -17.266 1.672 1 85.62 47 THR B C 1
ATOM 1557 O O . THR B 1 47 ? 3.742 -16.094 1.925 1 85.62 47 THR B O 1
ATOM 1560 N N . GLU B 1 48 ? 5.047 -17.875 2.219 1 87.94 48 GLU B N 1
ATOM 1561 C CA . GLU B 1 48 ? 5.91 -17.172 3.154 1 87.94 48 GLU B CA 1
ATOM 1562 C C . GLU B 1 48 ? 6.645 -16.016 2.463 1 87.94 48 GLU B C 1
ATOM 1564 O O . GLU B 1 48 ? 6.766 -14.93 3.023 1 87.94 48 GLU B O 1
ATOM 1569 N N . LEU B 1 49 ? 7.098 -16.234 1.327 1 90.19 49 LEU B N 1
ATOM 1570 C CA . LEU B 1 49 ? 7.789 -15.203 0.562 1 90.19 49 LEU B CA 1
ATOM 1571 C C . LEU B 1 49 ? 6.848 -14.055 0.219 1 90.19 49 LEU B C 1
ATOM 1573 O O . LEU B 1 49 ? 7.234 -12.883 0.285 1 90.19 49 LEU B O 1
ATOM 1577 N N . MET B 1 50 ? 5.586 -14.391 -0.112 1 92.69 50 MET B N 1
ATOM 1578 C CA . MET B 1 50 ? 4.594 -13.367 -0.427 1 92.69 50 MET B CA 1
ATOM 1579 C C . MET B 1 50 ? 4.266 -12.531 0.808 1 92.69 50 MET B C 1
ATOM 1581 O O . MET B 1 50 ? 4.074 -11.32 0.71 1 92.69 50 MET B O 1
ATOM 1585 N N . CYS B 1 51 ? 4.266 -13.164 1.972 1 92.75 51 CYS B N 1
ATOM 1586 C CA . CYS B 1 51 ? 4.047 -12.453 3.225 1 92.75 51 CYS B CA 1
ATOM 1587 C C . CYS B 1 51 ? 5.199 -11.5 3.52 1 92.75 51 CYS B C 1
ATOM 1589 O O . CYS B 1 51 ? 4.98 -10.391 4.016 1 92.75 51 CYS B O 1
ATOM 1591 N N . GLN B 1 52 ? 6.352 -11.914 3.221 1 94.12 52 GLN B N 1
ATOM 1592 C CA . GLN B 1 52 ? 7.504 -11.031 3.377 1 94.12 52 GLN B CA 1
ATOM 1593 C C . GLN B 1 52 ? 7.398 -9.82 2.455 1 94.12 52 GLN B C 1
ATOM 1595 O O . GLN B 1 52 ? 7.738 -8.703 2.848 1 94.12 52 GLN B O 1
ATOM 1600 N N . LYS B 1 53 ? 6.945 -10.031 1.23 1 96.31 53 LYS B N 1
ATOM 1601 C CA . LYS B 1 53 ? 6.723 -8.906 0.325 1 96.31 53 LYS B CA 1
ATOM 1602 C C . LYS B 1 53 ? 5.699 -7.93 0.9 1 96.31 53 LYS B C 1
ATOM 1604 O O . LYS B 1 53 ? 5.887 -6.715 0.829 1 96.31 53 LYS B O 1
ATOM 1609 N N . LEU B 1 54 ? 4.648 -8.484 1.425 1 95.69 54 LEU B N 1
ATOM 1610 C CA . LEU B 1 54 ? 3.621 -7.641 2.021 1 95.69 54 LEU B CA 1
ATOM 1611 C C . LEU B 1 54 ? 4.191 -6.82 3.174 1 95.69 54 LEU B C 1
ATOM 1613 O O . LEU B 1 54 ? 3.924 -5.625 3.285 1 95.69 54 LEU B O 1
ATOM 1617 N N . ASN B 1 55 ? 4.977 -7.441 4.004 1 95.56 55 ASN B N 1
ATOM 1618 C CA . ASN B 1 55 ? 5.598 -6.742 5.125 1 95.56 55 ASN B CA 1
ATOM 1619 C C . ASN B 1 55 ? 6.539 -5.637 4.645 1 95.56 55 ASN B C 1
ATOM 1621 O O . ASN B 1 55 ? 6.516 -4.523 5.172 1 95.56 55 ASN B O 1
ATOM 1625 N N . GLY B 1 56 ? 7.418 -5.984 3.701 1 97.38 56 GLY B N 1
ATOM 1626 C CA . GLY B 1 56 ? 8.289 -4.973 3.125 1 97.38 56 GLY B CA 1
ATOM 1627 C C . GLY B 1 56 ? 7.531 -3.803 2.525 1 97.38 56 GLY B C 1
ATOM 1628 O O . GLY B 1 56 ? 7.945 -2.65 2.666 1 97.38 56 GLY B O 1
ATOM 1629 N N . SER B 1 57 ? 6.438 -4.09 1.851 1 97.56 57 SER B N 1
ATOM 1630 C CA . SER B 1 57 ? 5.594 -3.053 1.267 1 97.56 57 SER B CA 1
ATOM 1631 C C . SER B 1 57 ? 5.027 -2.133 2.344 1 97.56 57 SER B C 1
ATOM 1633 O O . SER B 1 57 ? 4.977 -0.915 2.164 1 97.56 57 SER B O 1
ATOM 1635 N N . ASN B 1 58 ? 4.617 -2.719 3.43 1 95.75 58 ASN B N 1
ATOM 1636 C CA . ASN B 1 58 ? 4.07 -1.934 4.531 1 95.75 58 ASN B CA 1
ATOM 1637 C C . ASN B 1 58 ? 5.125 -1.008 5.133 1 95.75 58 ASN B C 1
ATOM 1639 O O . ASN B 1 58 ? 4.844 0.156 5.422 1 95.75 58 ASN B O 1
ATOM 1643 N N . GLN B 1 59 ? 6.266 -1.521 5.324 1 97.06 59 GLN B N 1
ATOM 1644 C CA . GLN B 1 59 ? 7.352 -0.711 5.867 1 97.06 59 GLN B CA 1
ATOM 1645 C C . GLN B 1 59 ? 7.723 0.423 4.918 1 97.06 59 GLN B C 1
ATOM 1647 O O . GLN B 1 59 ? 7.949 1.555 5.348 1 97.06 59 GLN B O 1
ATOM 1652 N N . ALA B 1 60 ? 7.797 0.102 3.682 1 98.12 60 ALA B N 1
ATOM 1653 C CA . ALA B 1 60 ? 8.133 1.118 2.688 1 98.12 60 ALA B CA 1
ATOM 1654 C C . ALA B 1 60 ? 7.074 2.215 2.645 1 98.12 60 ALA B C 1
ATOM 1656 O O . ALA B 1 60 ? 7.402 3.4 2.545 1 98.12 60 ALA B O 1
ATOM 1657 N N . LEU B 1 61 ? 5.793 1.835 2.666 1 97.19 61 LEU B N 1
ATOM 1658 C CA . LEU B 1 61 ? 4.723 2.826 2.65 1 97.19 61 LEU B CA 1
ATOM 1659 C C . LEU B 1 61 ? 4.809 3.74 3.869 1 97.19 61 LEU B C 1
ATOM 1661 O O . LEU B 1 61 ? 4.672 4.957 3.746 1 97.19 61 LEU B O 1
ATOM 1665 N N . LYS B 1 62 ? 5.035 3.115 5.016 1 96.19 62 LYS B N 1
ATOM 1666 C CA . LYS B 1 62 ? 5.215 3.912 6.223 1 96.19 62 LYS B CA 1
ATOM 1667 C C . LYS B 1 62 ? 6.359 4.906 6.062 1 96.19 62 LYS B C 1
ATOM 1669 O O . LYS B 1 62 ? 6.238 6.07 6.453 1 96.19 62 LYS B O 1
ATOM 1674 N N . GLY B 1 63 ? 7.441 4.41 5.535 1 96.88 63 GLY B N 1
ATOM 1675 C CA . GLY B 1 63 ? 8.57 5.293 5.281 1 96.88 63 GLY B CA 1
ATOM 1676 C C . GLY B 1 63 ? 8.242 6.418 4.316 1 96.88 63 GLY B C 1
ATOM 1677 O O . GLY B 1 63 ? 8.672 7.555 4.508 1 96.88 63 GLY B O 1
ATOM 1678 N N . LEU B 1 64 ? 7.492 6.141 3.268 1 97.06 64 LEU B N 1
ATOM 1679 C CA . LEU B 1 64 ? 7.121 7.109 2.242 1 97.06 64 LEU B CA 1
ATOM 1680 C C . LEU B 1 64 ? 6.266 8.227 2.836 1 97.06 64 LEU B C 1
ATOM 1682 O O . LEU B 1 64 ? 6.555 9.406 2.643 1 97.06 64 LEU B O 1
ATOM 1686 N N . VAL B 1 65 ? 5.223 7.883 3.611 1 94.69 65 VAL B N 1
ATOM 1687 C CA . VAL B 1 65 ? 4.281 8.891 4.09 1 94.69 65 VAL B CA 1
ATOM 1688 C C . VAL B 1 65 ? 4.922 9.703 5.207 1 94.69 65 VAL B C 1
ATOM 1690 O O . VAL B 1 65 ? 4.57 10.875 5.406 1 94.69 65 VAL B O 1
ATOM 1693 N N . SER B 1 66 ? 5.949 9.172 5.891 1 92.88 66 SER B N 1
ATOM 1694 C CA . SER B 1 66 ? 6.609 9.898 6.973 1 92.88 66 SER B CA 1
ATOM 1695 C C . SER B 1 66 ? 7.906 10.547 6.496 1 92.88 66 SER B C 1
ATOM 1697 O O . SER B 1 66 ? 8.602 11.203 7.273 1 92.88 66 SER B O 1
ATOM 1699 N N . ALA B 1 67 ? 8.336 10.312 5.258 1 94.75 67 ALA B N 1
ATOM 1700 C CA . ALA B 1 67 ? 9.617 10.734 4.707 1 94.75 67 ALA B CA 1
ATOM 1701 C C . ALA B 1 67 ? 10.773 10.227 5.559 1 94.75 67 ALA B C 1
ATOM 1703 O O . ALA B 1 67 ? 11.742 10.953 5.801 1 94.75 67 ALA B O 1
ATOM 1704 N N . ASP B 1 68 ? 10.625 9.148 6.145 1 95.75 68 ASP B N 1
ATOM 1705 C CA . ASP B 1 68 ? 11.672 8.422 6.855 1 95.75 68 ASP B CA 1
ATOM 1706 C C . ASP B 1 68 ? 12.469 7.527 5.898 1 95.75 68 ASP B C 1
ATOM 1708 O O . ASP B 1 68 ? 12.102 6.371 5.676 1 95.75 68 ASP B O 1
ATOM 1712 N N . PHE B 1 69 ? 13.492 8.094 5.402 1 97.62 69 PHE B N 1
ATOM 1713 C CA . PHE B 1 69 ? 14.234 7.434 4.332 1 97.62 69 PHE B CA 1
ATOM 1714 C C . PHE B 1 69 ? 14.922 6.172 4.844 1 97.62 69 PHE B C 1
ATOM 1716 O O . PHE B 1 69 ? 15.164 5.234 4.078 1 97.62 69 PHE B O 1
ATOM 1723 N N . GLU B 1 70 ? 15.289 6.102 6.129 1 98.06 70 GLU B N 1
ATOM 1724 C CA . GLU B 1 70 ? 15.852 4.871 6.676 1 98.06 70 GLU B CA 1
ATOM 1725 C C . GLU B 1 70 ? 14.82 3.746 6.684 1 98.06 70 GLU B C 1
ATOM 1727 O O . GLU B 1 70 ? 15.125 2.619 6.285 1 98.06 70 GLU B O 1
ATOM 1732 N N . LEU B 1 71 ? 13.648 4.078 7.18 1 97.75 71 LEU B N 1
ATOM 1733 C CA . LEU B 1 71 ? 12.57 3.094 7.18 1 97.75 71 LEU B CA 1
ATOM 1734 C C . LEU B 1 71 ? 12.203 2.686 5.758 1 97.75 71 LEU B C 1
ATOM 1736 O O . LEU B 1 71 ? 11.992 1.504 5.48 1 97.75 71 LEU B O 1
ATOM 1740 N N . LEU B 1 72 ? 12.062 3.66 4.867 1 98.56 72 LEU B N 1
ATOM 1741 C CA . LEU B 1 72 ? 11.797 3.398 3.459 1 98.56 72 LEU B CA 1
ATOM 1742 C C . LEU B 1 72 ? 12.844 2.465 2.869 1 98.56 72 LEU B C 1
ATOM 1744 O O . LEU B 1 72 ? 12.508 1.488 2.195 1 98.56 72 LEU B O 1
ATOM 1748 N N . LEU B 1 73 ? 14.086 2.766 3.133 1 98.75 73 LEU B N 1
ATOM 1749 C CA . LEU B 1 73 ? 15.188 1.96 2.6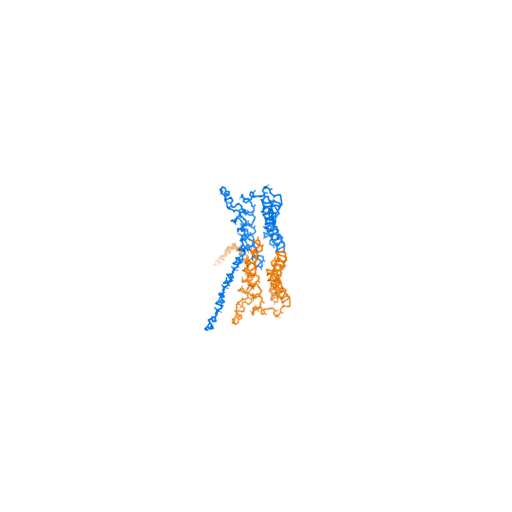27 1 98.75 73 LEU B CA 1
ATOM 1750 C C . LEU B 1 73 ? 15.117 0.537 3.172 1 98.75 73 LEU B C 1
ATOM 1752 O O . LEU B 1 73 ? 15.344 -0.426 2.436 1 98.75 73 LEU B O 1
ATOM 1756 N N . HIS B 1 74 ? 14.852 0.362 4.398 1 98.56 74 HIS B N 1
ATOM 1757 C CA . HIS B 1 74 ? 14.727 -0.962 4.996 1 98.56 74 HIS B CA 1
ATOM 1758 C C . HIS B 1 74 ? 13.648 -1.782 4.297 1 98.56 74 HIS B C 1
ATOM 1760 O O . HIS B 1 74 ? 13.883 -2.932 3.92 1 98.56 74 HIS B O 1
ATOM 1766 N N . GLY B 1 75 ? 12.492 -1.17 4.164 1 98.38 75 GLY B N 1
ATOM 1767 C CA . GLY B 1 75 ? 11.43 -1.853 3.443 1 98.38 75 GLY B CA 1
ATOM 1768 C C . GLY B 1 75 ? 11.805 -2.201 2.016 1 98.38 75 GLY B C 1
ATOM 1769 O O . GLY B 1 75 ? 11.523 -3.303 1.544 1 98.38 75 GLY B O 1
ATOM 1770 N N . ALA B 1 76 ? 12.406 -1.259 1.316 1 98.81 76 ALA B N 1
ATOM 1771 C CA . ALA B 1 76 ? 12.82 -1.459 -0.068 1 98.81 76 ALA B CA 1
ATOM 1772 C C . ALA B 1 76 ? 13.828 -2.604 -0.178 1 98.81 76 ALA B C 1
ATOM 1774 O O . ALA B 1 76 ? 13.734 -3.434 -1.086 1 98.81 76 ALA B O 1
ATOM 1775 N N . ARG B 1 77 ? 14.75 -2.662 0.695 1 98.62 77 ARG B N 1
ATOM 1776 C CA . ARG B 1 77 ? 15.758 -3.719 0.691 1 98.62 77 ARG B CA 1
ATOM 1777 C C . ARG B 1 77 ? 15.133 -5.074 0.984 1 98.62 77 ARG B C 1
ATOM 1779 O O . ARG B 1 77 ? 15.477 -6.074 0.351 1 98.62 77 ARG B O 1
ATOM 1786 N N . ASP B 1 78 ? 14.266 -5.145 1.956 1 98 78 ASP B N 1
ATOM 1787 C CA . ASP B 1 78 ? 13.547 -6.383 2.225 1 98 78 ASP B CA 1
ATOM 1788 C C . ASP B 1 78 ? 12.844 -6.891 0.97 1 98 78 ASP B C 1
ATOM 1790 O O . ASP B 1 78 ? 12.906 -8.078 0.652 1 98 78 ASP B O 1
ATOM 1794 N N . LEU B 1 79 ? 12.156 -5.984 0.315 1 98.25 79 LEU B N 1
ATOM 1795 C CA . LEU B 1 79 ? 11.43 -6.336 -0.899 1 98.25 79 LEU B CA 1
ATOM 1796 C C . LEU B 1 79 ? 12.383 -6.867 -1.969 1 98.25 79 LEU B C 1
ATOM 1798 O O . LEU B 1 79 ? 12.078 -7.859 -2.637 1 98.25 79 LEU B O 1
ATOM 1802 N N . HIS B 1 80 ? 13.453 -6.195 -2.111 1 98.19 80 HIS B N 1
ATOM 1803 C CA . HIS B 1 80 ? 14.422 -6.625 -3.115 1 98.19 80 HIS B CA 1
ATOM 1804 C C . HIS B 1 80 ? 15.023 -7.977 -2.756 1 98.19 80 HIS B C 1
ATOM 1806 O O . HIS B 1 80 ? 15.141 -8.859 -3.611 1 98.19 80 HIS B O 1
ATOM 1812 N N . ASP B 1 81 ? 15.391 -8.164 -1.516 1 96.62 81 ASP B N 1
ATOM 1813 C CA . ASP B 1 81 ? 15.992 -9.406 -1.05 1 96.62 81 ASP B CA 1
ATOM 1814 C C . ASP B 1 81 ? 15.039 -10.586 -1.247 1 96.62 81 ASP B C 1
ATOM 1816 O O . ASP B 1 81 ? 15.453 -11.664 -1.67 1 96.62 81 ASP B O 1
ATOM 1820 N N . VAL B 1 82 ? 13.828 -10.406 -0.93 1 95.06 82 VAL B N 1
ATOM 1821 C CA . VAL B 1 82 ? 12.844 -11.469 -1.104 1 95.06 82 VAL B CA 1
ATOM 1822 C C . VAL B 1 82 ? 12.766 -11.867 -2.578 1 95.06 82 VAL B C 1
ATOM 1824 O O . VAL B 1 82 ? 12.609 -13.047 -2.904 1 95.06 82 VAL B O 1
ATOM 1827 N N . SER B 1 83 ? 12.844 -10.875 -3.494 1 93.19 83 SER B N 1
ATOM 1828 C CA . SER B 1 83 ? 12.734 -11.141 -4.926 1 93.19 83 SER B CA 1
ATOM 1829 C C . SER B 1 83 ? 13.93 -11.945 -5.434 1 93.19 83 SER B C 1
ATOM 1831 O O . SER B 1 83 ? 13.867 -12.547 -6.508 1 93.19 83 SER B O 1
ATOM 1833 N N . GLU B 1 84 ? 14.961 -11.945 -4.684 1 91.81 84 GLU B N 1
ATOM 1834 C CA . GLU B 1 84 ? 16.172 -12.633 -5.102 1 91.81 84 GLU B CA 1
ATOM 1835 C C . GLU B 1 84 ? 16.234 -14.047 -4.516 1 91.81 84 GLU B C 1
ATOM 1837 O O . GLU B 1 84 ? 17.125 -14.828 -4.855 1 91.81 84 GLU B O 1
ATOM 1842 N N . GLN B 1 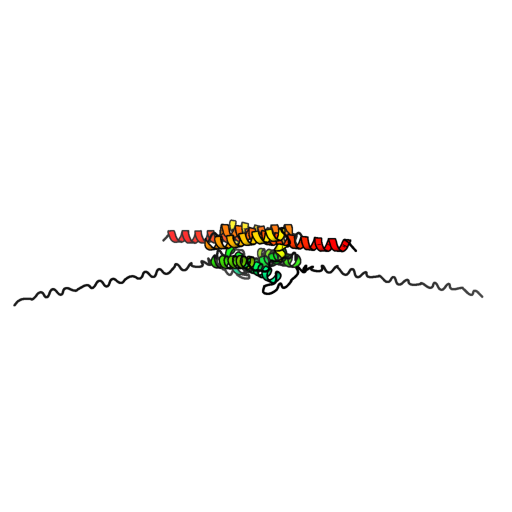85 ? 15.359 -14.352 -3.568 1 87.5 85 GLN B N 1
ATOM 1843 C CA . GLN B 1 85 ? 15.375 -15.68 -2.949 1 87.5 85 GLN B CA 1
ATOM 1844 C C . GLN B 1 85 ? 15.062 -16.766 -3.975 1 87.5 85 GLN B C 1
ATOM 1846 O O . GLN B 1 85 ? 14.312 -16.531 -4.922 1 87.5 85 GLN B O 1
ATOM 1851 N N . PRO B 1 86 ? 15.695 -17.781 -3.551 1 77.12 86 PRO B N 1
ATOM 1852 C CA . PRO B 1 86 ? 15.289 -18.938 -4.363 1 77.12 86 PRO B CA 1
ATOM 1853 C C . PRO B 1 86 ? 13.875 -19.406 -4.035 1 77.12 86 PRO B C 1
ATOM 1855 O O . PRO B 1 86 ? 13.336 -19.078 -2.977 1 77.12 86 PRO B O 1
ATOM 1858 N N . GLY B 1 87 ? 13.102 -19.891 -4.863 1 71.38 87 GLY B N 1
ATOM 1859 C CA . GLY B 1 87 ? 11.781 -20.422 -4.551 1 71.38 87 GLY B CA 1
ATOM 1860 C C . GLY B 1 87 ? 10.703 -19.922 -5.484 1 71.38 87 GLY B C 1
ATOM 1861 O O . GLY B 1 87 ? 9.547 -20.344 -5.395 1 71.38 87 GLY B O 1
ATOM 1862 N N . TRP B 1 88 ? 11.117 -19.031 -6.133 1 74.12 88 TRP B N 1
ATOM 1863 C CA . TRP B 1 88 ? 10.133 -18.516 -7.078 1 74.12 88 TRP B CA 1
ATOM 1864 C C . TRP B 1 88 ? 10.023 -19.422 -8.305 1 74.12 88 TRP B C 1
ATOM 1866 O O . TRP B 1 88 ? 9.742 -18.953 -9.406 1 74.12 88 TRP B O 1
ATOM 1876 N N . GLY B 1 89 ? 10.297 -20.656 -8.109 1 60.81 89 GLY B N 1
ATOM 1877 C CA . GLY B 1 89 ? 10.367 -21.688 -9.125 1 60.81 89 GLY B CA 1
ATOM 1878 C C . GLY B 1 89 ? 9.148 -21.719 -10.031 1 60.81 89 GLY B C 1
ATOM 1879 O O . GLY B 1 89 ? 9.242 -22.141 -11.188 1 60.81 89 GLY B O 1
ATOM 1880 N N . VAL B 1 90 ? 7.965 -21.438 -9.523 1 58.06 90 VAL B N 1
ATOM 1881 C CA . VAL B 1 90 ? 6.805 -21.422 -10.406 1 58.06 90 VAL B CA 1
ATOM 1882 C C . VAL B 1 90 ? 7.086 -20.516 -11.609 1 58.06 90 VAL B C 1
ATOM 1884 O O . VAL B 1 90 ? 6.562 -20.75 -12.703 1 58.06 90 VAL B O 1
ATOM 1887 N N . ALA B 1 91 ? 7.949 -19.578 -11.336 1 57.78 91 ALA B N 1
ATOM 1888 C CA . ALA B 1 91 ? 8.297 -18.578 -12.328 1 57.78 91 ALA B CA 1
ATOM 1889 C C . ALA B 1 91 ? 8.797 -19.219 -13.617 1 57.78 91 ALA B C 1
ATOM 1891 O O . ALA B 1 91 ? 8.594 -18.672 -14.703 1 57.78 91 ALA B O 1
ATOM 1892 N N . GLU B 1 92 ? 9.211 -20.406 -13.477 1 60.12 92 GLU B N 1
ATOM 1893 C CA . GLU B 1 92 ? 9.93 -20.953 -14.617 1 60.12 92 GLU B CA 1
ATOM 1894 C C . GLU B 1 92 ? 8.961 -21.531 -15.656 1 60.12 92 GLU B C 1
ATOM 1896 O O . GLU B 1 92 ? 9.234 -21.469 -16.859 1 60.12 92 GLU B O 1
ATOM 1901 N N . ALA B 1 93 ? 7.832 -21.875 -15.234 1 69.81 93 ALA B N 1
ATOM 1902 C CA . ALA B 1 93 ? 6.996 -22.531 -16.234 1 69.81 93 ALA B CA 1
ATOM 1903 C C . ALA B 1 93 ? 6.023 -21.547 -16.875 1 69.81 93 ALA B C 1
ATOM 1905 O O . ALA B 1 93 ? 5.602 -21.734 -18.016 1 69.81 93 ALA B O 1
ATOM 1906 N N . ASP B 1 94 ? 5.727 -20.438 -16.281 1 82.31 94 ASP B N 1
ATOM 1907 C CA . ASP B 1 94 ? 4.762 -19.453 -16.781 1 82.31 94 ASP B CA 1
ATOM 1908 C C . ASP B 1 94 ? 5.457 -18.141 -17.141 1 82.31 94 ASP B C 1
ATOM 1910 O O . ASP B 1 94 ? 5.891 -17.391 -16.266 1 82.31 94 ASP B O 1
ATOM 1914 N N . PRO B 1 95 ? 5.527 -17.859 -18.453 1 86.62 95 PRO B N 1
ATOM 1915 C CA . PRO B 1 95 ? 6.246 -16.656 -18.906 1 86.62 95 PRO B CA 1
ATOM 1916 C C . PRO B 1 95 ? 5.668 -15.367 -18.328 1 86.62 95 PRO B C 1
ATOM 1918 O O . PRO B 1 95 ? 6.406 -14.414 -18.062 1 86.62 95 PRO B O 1
ATOM 1921 N N . ALA B 1 96 ? 4.379 -15.32 -18.25 1 88.88 96 ALA B N 1
ATOM 1922 C CA . ALA B 1 96 ? 3.779 -14.117 -17.672 1 88.88 96 ALA B CA 1
ATOM 1923 C C . ALA B 1 96 ? 4.195 -13.945 -16.219 1 88.88 96 ALA B C 1
ATOM 1925 O O . ALA B 1 96 ? 4.523 -12.836 -15.781 1 88.88 96 ALA B O 1
ATOM 1926 N N . TYR B 1 97 ? 4.145 -15.008 -15.531 1 89.25 97 TYR B N 1
ATOM 1927 C CA . TYR B 1 97 ? 4.605 -14.953 -14.148 1 89.25 97 TYR B CA 1
ATOM 1928 C C . TYR B 1 97 ? 6.047 -14.461 -14.07 1 89.25 97 TYR B C 1
ATOM 1930 O O . TYR B 1 97 ? 6.383 -13.625 -13.234 1 89.25 97 TYR B O 1
ATOM 1938 N N . ARG B 1 98 ? 6.848 -15.016 -14.906 1 89.31 98 ARG B N 1
ATOM 1939 C CA . ARG B 1 98 ? 8.25 -14.617 -14.953 1 89.31 98 ARG B CA 1
ATOM 1940 C C . ARG B 1 98 ? 8.391 -13.117 -15.219 1 89.31 98 ARG B C 1
ATOM 1942 O O . ARG B 1 98 ? 9.227 -12.453 -14.617 1 89.31 98 ARG B O 1
ATOM 1949 N N . HIS B 1 99 ? 7.617 -12.633 -16.125 1 93.12 99 HIS B N 1
ATOM 1950 C CA . HIS B 1 99 ? 7.645 -11.211 -16.422 1 93.12 99 HIS B CA 1
ATOM 1951 C C . HIS B 1 99 ? 7.332 -10.375 -15.188 1 93.12 99 HIS B C 1
ATOM 1953 O O . HIS B 1 99 ? 8.047 -9.414 -14.883 1 93.12 99 HIS B O 1
ATOM 1959 N N . PHE B 1 100 ? 6.277 -10.719 -14.461 1 94 100 PHE B N 1
ATOM 1960 C CA . PHE B 1 100 ? 5.93 -9.984 -13.25 1 94 100 PHE B CA 1
ATOM 1961 C C . PHE B 1 100 ? 7.062 -10.062 -12.234 1 94 100 PHE B C 1
ATOM 1963 O O . PHE B 1 100 ? 7.379 -9.062 -11.57 1 94 100 PHE B O 1
ATOM 1970 N N . HIS B 1 101 ? 7.605 -11.188 -12.086 1 92.88 101 HIS B N 1
ATOM 1971 C CA . HIS B 1 101 ? 8.695 -11.391 -11.141 1 92.88 101 HIS B CA 1
ATOM 1972 C C . HIS B 1 101 ? 9.891 -10.508 -11.477 1 92.88 101 HIS B C 1
ATOM 1974 O O . HIS B 1 101 ? 10.445 -9.844 -10.594 1 92.88 101 HIS B O 1
ATOM 1980 N N . VAL B 1 102 ? 10.336 -10.492 -12.727 1 93.38 102 VAL B N 1
ATOM 1981 C CA . VAL B 1 102 ? 11.469 -9.688 -13.18 1 93.38 102 VAL B CA 1
ATOM 1982 C C . VAL B 1 102 ? 11.156 -8.203 -12.977 1 93.38 102 VAL B C 1
ATOM 1984 O O . VAL B 1 102 ? 12.008 -7.445 -12.508 1 93.38 102 VAL B O 1
ATOM 1987 N N . GLU B 1 103 ? 9.977 -7.812 -13.328 1 96.75 103 GLU B N 1
ATOM 1988 C CA . GLU B 1 103 ? 9.578 -6.418 -13.156 1 96.75 103 GLU B CA 1
ATOM 1989 C C . GLU B 1 103 ? 9.578 -6.02 -11.688 1 96.75 103 GLU B C 1
ATOM 1991 O O . GLU B 1 103 ? 10.031 -4.926 -11.336 1 96.75 103 GLU B O 1
ATOM 1996 N N . PHE B 1 104 ? 9.07 -6.879 -10.852 1 97.31 104 PHE B N 1
ATOM 1997 C CA . PHE B 1 104 ? 9.078 -6.594 -9.422 1 97.31 104 PHE B CA 1
ATOM 1998 C C . PHE B 1 104 ? 10.5 -6.418 -8.906 1 97.31 104 PHE B C 1
ATOM 2000 O O . PHE B 1 104 ? 10.781 -5.496 -8.133 1 97.31 104 PHE B O 1
ATOM 2007 N N . ARG B 1 105 ? 11.359 -7.242 -9.305 1 96.56 105 ARG B N 1
ATOM 2008 C CA . ARG B 1 105 ? 12.758 -7.164 -8.898 1 96.56 105 ARG B CA 1
ATOM 2009 C C . ARG B 1 105 ? 13.391 -5.852 -9.352 1 96.56 105 ARG B C 1
ATOM 2011 O O . ARG B 1 105 ? 14.102 -5.199 -8.586 1 96.56 105 ARG B O 1
ATOM 2018 N N . ARG B 1 106 ? 13.164 -5.48 -10.539 1 98.19 106 ARG B N 1
ATOM 2019 C CA . ARG B 1 106 ? 13.672 -4.215 -11.062 1 98.19 106 ARG B CA 1
ATOM 2020 C C . ARG B 1 106 ? 13.141 -3.033 -10.258 1 98.19 106 ARG B C 1
ATOM 2022 O O . ARG B 1 106 ? 13.898 -2.137 -9.891 1 98.19 106 ARG B O 1
ATOM 2029 N N . LEU B 1 107 ? 11.883 -3.029 -10.016 1 98.69 107 LEU B N 1
ATOM 2030 C CA . LEU B 1 107 ? 11.242 -1.927 -9.305 1 98.69 107 LEU B CA 1
ATOM 2031 C C . LEU B 1 107 ? 11.703 -1.872 -7.852 1 98.69 107 LEU B C 1
ATOM 2033 O O . LEU B 1 107 ? 11.906 -0.787 -7.297 1 98.69 107 LEU B O 1
ATOM 2037 N N . SER B 1 108 ? 11.82 -3.07 -7.211 1 98.69 108 SER B N 1
ATOM 2038 C CA . SER B 1 108 ? 12.305 -3.07 -5.836 1 98.69 108 SER B CA 1
ATOM 2039 C C . SER B 1 108 ? 13.727 -2.525 -5.75 1 98.69 108 SER B C 1
ATOM 2041 O O . SER B 1 108 ? 14.062 -1.798 -4.812 1 98.69 108 SER B O 1
ATOM 2043 N N . LEU B 1 109 ? 14.562 -2.77 -6.656 1 98.75 109 LEU B N 1
ATOM 2044 C CA . LEU B 1 109 ? 15.906 -2.199 -6.703 1 98.75 109 LEU B CA 1
ATOM 2045 C C . LEU B 1 109 ? 15.852 -0.69 -6.918 1 98.75 109 LEU B C 1
ATOM 2047 O O . LEU B 1 109 ? 16.609 0.059 -6.301 1 98.75 109 LEU B O 1
ATOM 2051 N N . LYS B 1 110 ? 15.039 -0.304 -7.852 1 98.88 110 LYS B N 1
ATOM 2052 C CA . LYS B 1 110 ? 14.859 1.129 -8.07 1 98.88 110 LYS B CA 1
ATOM 2053 C C . LYS B 1 110 ? 14.398 1.827 -6.793 1 98.88 110 LYS B C 1
ATOM 2055 O O . LYS B 1 110 ? 14.844 2.936 -6.488 1 98.88 110 LYS B O 1
ATOM 2060 N N . LEU B 1 111 ? 13.508 1.19 -6.059 1 98.88 111 LEU B N 1
ATOM 2061 C CA . LEU B 1 111 ? 13.039 1.764 -4.801 1 98.88 111 LEU B CA 1
ATOM 2062 C C . LEU B 1 111 ? 14.195 1.917 -3.812 1 98.88 111 LEU B C 1
ATOM 2064 O O . LEU B 1 111 ? 14.266 2.914 -3.092 1 98.88 111 LEU B O 1
ATOM 2068 N N . VAL B 1 112 ? 15.07 0.955 -3.768 1 98.88 112 VAL B N 1
ATOM 2069 C CA . VAL B 1 112 ? 16.266 1.055 -2.939 1 98.88 112 VAL B CA 1
ATOM 2070 C C . VAL B 1 112 ? 17.078 2.293 -3.336 1 98.88 112 VAL B C 1
ATOM 2072 O O . VAL B 1 112 ? 17.422 3.107 -2.482 1 98.88 112 VAL B O 1
ATOM 2075 N N . ARG B 1 113 ? 17.281 2.463 -4.574 1 98.81 113 ARG B N 1
ATOM 2076 C CA . ARG B 1 113 ? 18.094 3.576 -5.066 1 98.81 113 ARG B CA 1
ATOM 2077 C C . ARG B 1 113 ? 17.438 4.914 -4.742 1 98.81 113 ARG B C 1
ATOM 2079 O O . ARG B 1 113 ? 18.109 5.863 -4.34 1 98.81 113 ARG B O 1
ATOM 2086 N N . MET B 1 114 ? 16.141 4.969 -5 1 98.75 114 MET B N 1
ATOM 2087 C CA . MET B 1 114 ? 15.422 6.203 -4.699 1 98.75 114 MET B CA 1
ATOM 2088 C C . MET B 1 114 ? 15.484 6.523 -3.209 1 98.75 114 MET B C 1
ATOM 2090 O O . MET B 1 114 ? 15.555 7.691 -2.822 1 98.75 114 MET B O 1
ATOM 2094 N N . SER B 1 115 ? 15.461 5.484 -2.406 1 98.56 115 SER B N 1
ATOM 2095 C CA . SER B 1 115 ? 15.539 5.656 -0.959 1 98.56 115 SER B CA 1
ATOM 2096 C C . SER B 1 115 ? 16.922 6.148 -0.534 1 98.56 115 SER B C 1
ATOM 2098 O O . SER B 1 115 ? 17.031 7.062 0.285 1 98.56 115 SER B O 1
ATOM 2100 N N . GLU B 1 116 ? 17.891 5.621 -1.051 1 98.44 116 GLU B N 1
ATOM 2101 C CA . GLU B 1 116 ? 19.266 6.008 -0.754 1 98.44 116 GLU B CA 1
ATOM 2102 C C . GLU B 1 116 ? 19.531 7.457 -1.163 1 98.44 116 GLU B C 1
ATOM 2104 O O . GLU B 1 116 ? 20.25 8.18 -0.468 1 98.44 116 GLU B O 1
ATOM 2109 N N . SER B 1 117 ? 19.016 7.883 -2.256 1 98.19 117 SER B N 1
ATOM 2110 C CA . SER B 1 117 ? 19.234 9.227 -2.789 1 98.19 117 SER B CA 1
ATOM 2111 C C . SER B 1 117 ? 18.266 10.227 -2.178 1 98.19 117 SER B C 1
ATOM 2113 O O . SER B 1 117 ? 18.234 11.398 -2.576 1 98.19 117 SER B O 1
ATOM 2115 N N . LYS B 1 118 ? 17.406 9.766 -1.271 1 97.81 118 LYS B N 1
ATOM 2116 C CA . LYS B 1 118 ? 16.406 10.578 -0.577 1 97.81 118 LYS B CA 1
ATOM 2117 C C . LYS B 1 118 ? 15.508 11.312 -1.569 1 97.81 118 LYS B C 1
ATOM 2119 O O . LYS B 1 118 ? 15.156 12.469 -1.352 1 97.81 118 LYS B O 1
ATOM 2124 N N . ASN B 1 119 ? 15.266 10.641 -2.688 1 97.81 119 ASN B N 1
ATOM 2125 C CA . ASN B 1 119 ? 14.312 11.117 -3.686 1 97.81 119 ASN B CA 1
ATOM 2126 C C . ASN B 1 119 ? 12.898 10.625 -3.389 1 97.81 119 ASN B C 1
ATOM 2128 O O . ASN B 1 119 ? 12.492 9.57 -3.877 1 97.81 119 ASN B O 1
ATOM 2132 N N . LEU B 1 120 ? 12.172 11.422 -2.641 1 96.94 120 LEU B N 1
ATOM 2133 C CA . LEU B 1 120 ? 10.867 11 -2.139 1 96.94 120 LEU B CA 1
ATOM 2134 C C . LEU B 1 120 ? 9.875 10.82 -3.283 1 96.94 120 LEU B C 1
ATOM 2136 O O . LEU B 1 120 ? 9.109 9.852 -3.297 1 96.94 120 LEU B O 1
ATOM 2140 N N . GLU B 1 121 ? 9.852 11.719 -4.219 1 96.44 121 GLU B N 1
ATOM 2141 C CA . GLU B 1 121 ? 8.922 11.625 -5.344 1 96.44 121 GLU B CA 1
ATOM 2142 C C . GLU B 1 121 ? 9.211 10.398 -6.195 1 96.44 121 GLU B C 1
ATOM 2144 O O . GLU B 1 121 ? 8.289 9.672 -6.582 1 96.44 121 GLU B O 1
ATOM 2149 N N . GLY B 1 122 ? 10.445 10.258 -6.477 1 98.19 122 GLY B N 1
ATOM 2150 C CA . GLY B 1 122 ? 10.82 9.055 -7.211 1 98.19 122 GLY B CA 1
ATOM 2151 C C . GLY B 1 122 ? 10.461 7.773 -6.484 1 98.19 122 GLY B C 1
ATOM 2152 O O . GLY B 1 122 ? 10.016 6.809 -7.105 1 98.19 122 GLY B O 1
ATOM 2153 N N . ALA B 1 123 ? 10.664 7.75 -5.199 1 98.62 123 ALA B N 1
ATOM 2154 C CA . ALA B 1 123 ? 10.312 6.59 -4.383 1 98.62 123 ALA B CA 1
ATOM 2155 C C . ALA B 1 123 ? 8.805 6.34 -4.41 1 98.62 123 ALA B C 1
ATOM 2157 O O . ALA B 1 123 ? 8.367 5.195 -4.535 1 98.62 123 ALA B O 1
ATOM 2158 N N . ALA B 1 124 ? 8.023 7.383 -4.297 1 97.94 124 ALA B N 1
ATOM 2159 C CA . ALA B 1 124 ? 6.566 7.258 -4.324 1 97.94 124 ALA B CA 1
ATOM 2160 C C . ALA B 1 124 ? 6.09 6.645 -5.637 1 97.94 124 ALA B C 1
ATOM 2162 O O . ALA B 1 124 ? 5.277 5.715 -5.641 1 97.94 124 ALA B O 1
ATOM 2163 N N . TYR B 1 125 ? 6.605 7.164 -6.68 1 97.88 125 TYR B N 1
ATOM 2164 C CA . TYR B 1 125 ? 6.238 6.656 -7.996 1 97.88 125 TYR B CA 1
ATOM 2165 C C . TYR B 1 125 ? 6.633 5.191 -8.148 1 97.88 125 TYR B C 1
ATOM 2167 O O . TYR B 1 125 ? 5.836 4.375 -8.617 1 97.88 125 TYR B O 1
ATOM 2175 N N . THR B 1 126 ? 7.805 4.863 -7.812 1 98.81 126 THR B N 1
ATOM 2176 C CA . THR B 1 126 ? 8.312 3.498 -7.91 1 98.81 126 THR B CA 1
ATOM 2177 C C . THR B 1 126 ? 7.473 2.551 -7.055 1 98.81 126 THR B C 1
ATOM 2179 O O . THR B 1 126 ? 7.125 1.451 -7.492 1 98.81 126 THR B O 1
ATOM 2182 N N . PHE B 1 127 ? 7.16 2.936 -5.844 1 98.5 127 PHE B N 1
ATOM 2183 C CA . PHE B 1 127 ? 6.355 2.137 -4.926 1 98.5 127 PHE B CA 1
ATOM 2184 C C . PHE B 1 127 ? 4.988 1.835 -5.531 1 98.5 127 PHE B C 1
ATOM 2186 O O . PHE B 1 127 ? 4.52 0.697 -5.477 1 98.5 127 PHE B O 1
ATOM 2193 N N . GLN B 1 128 ? 4.402 2.842 -6.141 1 97.5 128 GLN B N 1
ATOM 2194 C CA . GLN B 1 128 ? 3.092 2.656 -6.75 1 97.5 128 GLN B CA 1
ATOM 2195 C C . GLN B 1 128 ? 3.154 1.641 -7.887 1 97.5 128 GLN B C 1
ATOM 2197 O O . GLN B 1 128 ? 2.287 0.771 -8 1 97.5 128 GLN B O 1
ATOM 2202 N N . ASN B 1 129 ? 4.129 1.803 -8.695 1 98.06 129 ASN B N 1
ATOM 2203 C CA . ASN B 1 129 ? 4.301 0.853 -9.797 1 98.06 129 ASN B CA 1
ATOM 2204 C C . ASN B 1 129 ? 4.535 -0.563 -9.273 1 98.06 129 ASN B C 1
ATOM 2206 O O . ASN B 1 129 ? 4.016 -1.528 -9.844 1 98.06 129 ASN B O 1
ATOM 2210 N N . MET B 1 130 ? 5.262 -0.656 -8.25 1 98.25 130 MET B N 1
ATOM 2211 C CA . MET B 1 130 ? 5.547 -1.952 -7.641 1 98.25 130 MET B CA 1
ATOM 2212 C C . MET B 1 130 ? 4.273 -2.594 -7.105 1 98.25 130 MET B C 1
ATOM 2214 O O . MET B 1 130 ? 4.027 -3.781 -7.328 1 98.25 130 MET B O 1
ATOM 2218 N N . THR B 1 131 ? 3.48 -1.846 -6.398 1 97.12 131 THR B N 1
ATOM 2219 C CA . THR B 1 131 ? 2.211 -2.342 -5.883 1 97.12 131 THR B CA 1
ATOM 2220 C C . THR B 1 131 ? 1.292 -2.77 -7.023 1 97.12 131 THR B C 1
ATOM 2222 O O . THR B 1 131 ? 0.635 -3.809 -6.941 1 97.12 131 THR B O 1
ATOM 2225 N N . GLY B 1 132 ? 1.259 -1.963 -8.102 1 96.88 132 GLY B N 1
ATOM 2226 C CA . GLY B 1 132 ? 0.506 -2.357 -9.281 1 96.88 132 GLY B CA 1
ATOM 2227 C C . GLY B 1 132 ? 0.958 -3.684 -9.859 1 96.88 132 GLY B C 1
ATOM 2228 O O . GLY B 1 132 ? 0.135 -4.484 -10.305 1 96.88 132 GLY B O 1
ATOM 2229 N N . THR B 1 133 ? 2.205 -3.91 -9.898 1 97.12 133 THR B N 1
ATOM 2230 C CA . THR B 1 133 ? 2.77 -5.156 -10.406 1 97.12 133 THR B CA 1
ATOM 2231 C C . THR B 1 133 ? 2.326 -6.34 -9.547 1 97.12 133 THR B C 1
ATOM 2233 O O . THR B 1 133 ? 2.002 -7.406 -10.07 1 97.12 133 THR B O 1
ATOM 2236 N N . CYS B 1 134 ? 2.32 -6.16 -8.164 1 96.56 134 CYS B N 1
ATOM 2237 C CA . CYS B 1 134 ? 1.836 -7.199 -7.262 1 96.56 134 CYS B CA 1
ATOM 2238 C C . CYS B 1 134 ? 0.397 -7.582 -7.59 1 96.56 134 CYS B C 1
ATOM 2240 O O . CYS B 1 134 ? 0.083 -8.766 -7.742 1 96.56 134 CYS B O 1
ATOM 2242 N N . ILE B 1 135 ? -0.436 -6.629 -7.715 1 95.31 135 ILE B N 1
ATOM 2243 C CA . ILE B 1 135 ? -1.861 -6.848 -7.938 1 95.31 135 ILE B CA 1
ATOM 2244 C C . ILE B 1 135 ? -2.072 -7.551 -9.273 1 95.31 135 ILE B C 1
ATOM 2246 O O . ILE B 1 135 ? -2.826 -8.523 -9.359 1 95.31 135 ILE B O 1
ATOM 2250 N N . ALA B 1 136 ? -1.382 -7.094 -10.305 1 94.88 136 ALA B N 1
ATOM 2251 C CA . ALA B 1 136 ? -1.504 -7.688 -11.633 1 94.88 136 ALA B CA 1
ATOM 2252 C C . ALA B 1 136 ? -1.025 -9.141 -11.625 1 94.88 136 ALA B C 1
ATOM 2254 O O . ALA B 1 136 ? -1.642 -10 -12.25 1 94.88 136 ALA B O 1
ATOM 2255 N N . CYS B 1 137 ? 0.027 -9.383 -10.977 1 94.19 137 CYS B N 1
ATOM 2256 C CA . CYS B 1 137 ? 0.565 -10.742 -10.898 1 94.19 137 CYS B CA 1
ATOM 2257 C C . CYS B 1 137 ? -0.417 -11.68 -10.211 1 94.19 137 CYS B C 1
ATOM 2259 O O . CYS B 1 137 ? -0.674 -12.781 -10.695 1 94.19 137 CYS B O 1
ATOM 2261 N N . HIS B 1 138 ? -0.928 -11.289 -9.148 1 93.31 138 HIS B N 1
ATOM 2262 C CA . HIS B 1 138 ? -1.872 -12.125 -8.414 1 93.31 138 HIS B CA 1
ATOM 2263 C C . HIS B 1 138 ? -3.16 -12.32 -9.203 1 93.31 138 HIS B C 1
ATOM 2265 O O . HIS B 1 138 ? -3.781 -13.383 -9.133 1 93.31 138 HIS B O 1
ATOM 2271 N N . GLN B 1 139 ? -3.568 -11.336 -9.938 1 91.62 139 GLN B N 1
ATOM 2272 C CA . GLN B 1 139 ? -4.695 -11.508 -10.844 1 91.62 139 GLN B CA 1
ATOM 2273 C C . GLN B 1 139 ? -4.402 -12.586 -11.883 1 91.62 139 GLN B C 1
ATOM 2275 O O . GLN B 1 139 ? -5.238 -13.461 -12.133 1 91.62 139 GLN B O 1
ATOM 2280 N N . HIS B 1 140 ? -3.23 -12.523 -12.453 1 90.19 140 HIS B N 1
ATOM 2281 C CA . HIS B 1 140 ? -2.832 -13.508 -13.453 1 90.19 140 HIS B CA 1
ATOM 2282 C C . HIS B 1 140 ? -2.832 -14.914 -12.875 1 90.19 140 HIS B C 1
ATOM 2284 O O . HIS B 1 140 ? -3.391 -15.836 -13.477 1 90.19 140 HIS B O 1
ATOM 2290 N N . VAL B 1 141 ? -2.232 -15.078 -11.703 1 87.81 141 VAL B N 1
ATOM 2291 C CA . VAL B 1 141 ? -2.121 -16.391 -11.078 1 87.81 141 VAL B CA 1
ATOM 2292 C C . VAL B 1 141 ? -3.516 -16.938 -10.773 1 87.81 141 VAL B C 1
ATOM 2294 O O . VAL B 1 141 ? -3.781 -18.125 -10.977 1 87.81 141 VAL B O 1
ATOM 2297 N N . ARG B 1 142 ? -4.375 -16.125 -10.352 1 86.25 142 ARG B N 1
ATOM 2298 C CA . ARG B 1 142 ? -5.734 -16.562 -10.07 1 86.25 142 ARG B CA 1
ATOM 2299 C C . ARG B 1 142 ? -6.453 -16.984 -11.352 1 86.25 142 ARG B C 1
ATOM 2301 O O . ARG B 1 142 ? -7.211 -17.953 -11.359 1 86.25 142 ARG B O 1
ATOM 2308 N N . ASP B 1 143 ? -6.227 -16.266 -12.367 1 82.31 143 ASP B N 1
ATOM 2309 C CA . ASP B 1 143 ? -6.898 -16.547 -13.633 1 82.31 143 ASP B CA 1
ATOM 2310 C C . ASP B 1 143 ? -6.398 -17.844 -14.25 1 82.31 143 ASP B C 1
ATOM 2312 O O . ASP B 1 143 ? -7.172 -18.594 -14.844 1 82.31 143 ASP B O 1
ATOM 2316 N N . VAL B 1 144 ? -5.148 -18.141 -14.133 1 74.62 144 VAL B N 1
ATOM 2317 C CA . VAL B 1 144 ? -4.574 -19.359 -14.68 1 74.62 144 VAL B CA 1
ATOM 2318 C C . VAL B 1 144 ? -5.094 -20.562 -13.898 1 74.62 144 VAL B C 1
ATOM 2320 O O . VAL B 1 144 ? -5.402 -21.609 -14.492 1 74.62 144 VAL B O 1
ATOM 2323 N N . VAL B 1 145 ? -5.207 -20.422 -12.633 1 68.44 145 VAL B N 1
ATOM 2324 C CA . VAL B 1 145 ? -5.719 -21.516 -11.805 1 68.44 145 VAL B CA 1
ATOM 2325 C C . VAL B 1 145 ? -7.184 -21.781 -12.156 1 68.44 145 VAL B C 1
ATOM 2327 O O . VAL B 1 145 ? -7.602 -22.938 -12.266 1 68.44 145 VAL B O 1
ATOM 2330 N N . LYS B 1 146 ? -7.93 -20.781 -12.453 1 70.81 146 LYS B N 1
ATOM 2331 C CA . LYS B 1 146 ? -9.336 -20.922 -12.82 1 70.81 146 LYS B CA 1
ATOM 2332 C C . LYS B 1 146 ? -9.477 -21.625 -14.172 1 70.81 146 LYS B C 1
ATOM 2334 O O . LYS B 1 146 ? -10.375 -22.438 -14.359 1 70.81 146 LYS B O 1
ATOM 2339 N N . LEU B 1 147 ? -8.641 -21.266 -15.016 1 65.75 147 LEU B N 1
ATOM 2340 C CA . LEU B 1 147 ? -8.68 -21.875 -16.344 1 65.75 147 LEU B CA 1
ATOM 2341 C C . LEU B 1 147 ? -8.266 -23.344 -16.266 1 65.75 147 LEU B C 1
ATOM 2343 O O . LEU B 1 147 ? -8.812 -24.188 -17 1 65.75 147 LEU B O 1
ATOM 2347 N N . GLY B 1 148 ? -7.387 -23.609 -15.414 1 62.12 148 GLY B N 1
ATOM 2348 C CA . GLY B 1 148 ? -6.992 -25 -15.234 1 62.12 148 GLY B CA 1
ATOM 2349 C C . GLY B 1 148 ? -8.094 -25.859 -14.633 1 62.12 148 GLY B C 1
ATOM 2350 O O . GLY B 1 148 ? -8.297 -27 -15.047 1 62.12 148 GLY B O 1
ATOM 2351 N N . ASP B 1 149 ? -8.789 -25.359 -13.75 1 61.34 149 ASP B N 1
ATOM 2352 C CA . ASP B 1 149 ? -9.875 -26.078 -13.109 1 61.34 149 ASP B CA 1
ATOM 2353 C C . ASP B 1 149 ? -11.055 -26.266 -14.055 1 61.34 149 ASP B C 1
ATOM 2355 O O . ASP B 1 149 ? -11.703 -27.312 -14.055 1 61.34 149 ASP B O 1
ATOM 2359 N N . ALA B 1 150 ? -11.367 -25.328 -14.844 1 65.62 150 ALA B N 1
ATOM 2360 C CA . ALA B 1 150 ? -12.477 -25.391 -15.797 1 65.62 150 ALA B CA 1
ATOM 2361 C C . ALA B 1 150 ? -12.188 -26.406 -16.906 1 65.62 150 ALA B C 1
ATOM 2363 O O . ALA B 1 150 ? -13.109 -27.062 -17.406 1 65.62 150 ALA B O 1
ATOM 2364 N N . GLY B 1 151 ? -11.016 -26.422 -17.328 1 56.91 151 GLY B N 1
ATOM 2365 C CA . GLY B 1 151 ? -10.641 -27.406 -18.344 1 56.91 151 GLY B CA 1
ATOM 2366 C C . GLY B 1 151 ? -10.797 -28.828 -17.859 1 56.91 151 GLY B C 1
ATOM 2367 O O . GLY B 1 151 ? -11.102 -29.719 -18.656 1 56.91 151 GLY B O 1
ATOM 2368 N N . GLU B 1 152 ? -10.523 -29.047 -16.641 1 54.72 152 GLU B N 1
ATOM 2369 C CA . GLU B 1 152 ? -10.641 -30.406 -16.125 1 54.72 152 GLU B CA 1
ATOM 2370 C C . GLU B 1 152 ? -12.102 -30.797 -15.93 1 54.72 152 GLU B C 1
ATOM 2372 O O . GLU B 1 152 ? -12.453 -31.969 -16 1 54.72 152 GLU B O 1
ATOM 2377 N N . SER B 1 153 ? -12.953 -29.906 -15.711 1 55.5 153 SER B N 1
ATOM 2378 C CA . SER B 1 153 ? -14.344 -30.297 -15.469 1 55.5 153 SER B CA 1
ATOM 2379 C C . SER B 1 153 ? -15.055 -30.641 -16.766 1 55.5 153 SER B C 1
ATOM 2381 O O . SER B 1 153 ? -16.141 -31.234 -16.75 1 55.5 153 SER B O 1
ATOM 2383 N N . THR B 1 154 ? -14.609 -30.188 -17.906 1 51.62 154 THR B N 1
ATOM 2384 C CA . THR B 1 154 ? -15.359 -30.547 -19.109 1 51.62 154 THR B CA 1
ATOM 2385 C C . THR B 1 154 ? -15.031 -31.969 -19.547 1 51.62 154 THR B C 1
ATOM 2387 O O . THR B 1 154 ? -15.711 -32.531 -20.406 1 51.62 154 THR B O 1
ATOM 2390 N N . ASP B 1 155 ? -13.977 -32.531 -19.156 1 46.56 155 ASP B N 1
ATOM 2391 C CA . ASP B 1 155 ? -13.734 -33.844 -19.703 1 46.56 155 ASP B CA 1
ATOM 2392 C C . ASP B 1 155 ? -14.477 -34.906 -18.906 1 46.56 155 ASP B C 1
ATOM 2394 O O . ASP B 1 155 ? -14.328 -36.125 -19.172 1 46.56 155 ASP B O 1
ATOM 2398 N N . GLU B 1 156 ? -15.203 -34.625 -17.781 1 40.28 156 GLU B N 1
ATOM 2399 C CA . GLU B 1 156 ? -16.062 -35.75 -17.406 1 40.28 156 GLU B CA 1
ATOM 2400 C C . GLU B 1 156 ? -17.422 -35.656 -18.094 1 40.28 156 GLU B C 1
ATOM 2402 O O . GLU B 1 156 ? -17.984 -34.562 -18.234 1 40.28 156 GLU B O 1
#

Solvent-accessible surface area (backbone atoms only — not comparable to full-atom values): 17519 Å² total; per-residue (Å²): 136,84,78,74,78,77,77,78,75,76,75,75,75,75,74,73,74,73,73,74,72,75,74,64,69,77,69,75,67,75,68,68,68,70,64,72,65,53,60,54,77,102,55,66,32,59,67,54,48,50,51,48,41,53,50,15,50,52,38,23,49,54,10,60,48,66,68,34,44,68,48,21,26,50,12,19,46,47,35,29,53,57,62,68,44,76,60,61,61,71,33,73,80,36,67,67,54,32,50,42,52,53,50,42,38,53,34,25,47,49,28,29,52,23,26,74,70,65,34,62,67,59,27,51,53,35,49,51,54,38,53,51,44,51,40,52,42,38,50,50,55,52,50,52,54,52,52,52,55,54,59,58,58,64,75,106,138,84,79,77,77,76,76,76,77,75,76,77,75,77,75,75,72,75,73,74,70,75,75,65,70,76,68,76,70,74,68,68,68,71,63,73,64,55,61,55,76,103,57,67,33,57,67,55,47,51,51,48,42,51,50,14,50,51,38,22,50,53,10,59,47,66,68,33,44,68,49,20,27,52,12,19,44,48,34,28,51,58,62,67,43,76,59,61,61,71,32,73,79,36,67,68,53,32,48,43,52,54,50,44,38,53,36,25,46,50,26,29,52,21,24,73,67,64,33,62,68,59,26,52,54,35,50,50,52,38,52,52,45,52,42,52,43,37,51,50,54,52,50,53,54,51,53,54,54,54,59,59,58,66,75,106

Organism: NCBI:txid2527985

InterPro domains:
  IPR010980 Cytochrome c/b562 [SSF47175] (61-140)

pLDDT: mean 74.15, std 26.57, range [27.81, 98.88]

Sequence (312 aa):
MSAALRTFFMIVGTSGAVLAGLFWPPQYIRAEQKVSLIPDRAGLSTTELMCQKLNGSNQALKGLVSADFELLLHGARDLHDVSEQPGWGVAEADPAYRHFHVEFRRLSLKLVRMSESKNLEGAAYTFQNMTGTCIACHQHVRDVVKLGDAGESTDEMSAALRTFFMIVGTSGAVLAGLFWPPQYIRAEQKVSLIPDRAGLSTTELMCQKLNGSNQALKGLVSADFELLLHGARDLHDVSEQPGWGVAEADPAYRHFHVEFRRLSLKLVRMSESKNLEGAAYTFQNMTGTCIACHQHVRDVVKLGDAGESTDE

Secondary structure (DSSP, 8-state):
----------------------------------------SSS--HHHHHHHHHHHHHHHHHHHHHT-HHHHHHHHHHHHHHHHSTTTTHHHH-HHHHHHHHHHHHHHHHHHHHHHTT-HHHHHHHHHHHHHHHHHHHHHHHHHHHHHHHHHHTT-/----------------------------------------SSS--HHHHHHHHHHHHHHHHHHHHHT-HHHHHHHHHHHHHHHHSTTTTHHHH-HHHHHHHHHHHHHHHHHHHHHHTT-HHHHHHHHHHHHHHHHHHHHHHHHHHHHHHHHHHTT-

Foldseek 3Di:
DCPPPPPPPPPPVPPPPPPPPPVVPPPPPPCPPCPPLVVPDPDDGPVRLVVQLVVLLVQLVVCLVVLVLVSNLVSLVSQLVSLPDPHPVVLVPDVVLVVLSVLLNVLSVQLNVCSVVSVSVSNVVSSVVNVVSVVVNVVVVVVVSVVVVVVVVVVD/DCPPPPPPPPPPPPPPPPPPVPVVPPPPPPCPVCPPLCVPDPDDGPVRLVVQLVVLLVQLVVCLVVLVLVSNLVSLVSQLVSLPDPHLVVLVPDVVLVVLSVLLNVLSVQLNVCSVVSVSVSNVVSSVVNVVSVVVNVVVVVVVSVVVVVVVVVVD

Nearest PDB structures (foldseek):
  6dhz-assembly1_C-2  TM=6.320E-01  e=1.913E-01  Escherichia coli
  4z35-assembly1_A  TM=6.180E-01  e=7.434E-01  Homo sapiens
  6d32-assembly1_A  TM=5.638E-01  e=6.697E-01  Xenopus laevis
  8eup-assembly1_b  TM=5.309E-01  e=6.663E+00  Schizosaccharomyces pombe
  6dhz-assembly1_C-2  TM=6.329E-01  e=2.280E-01  Escherichia coli

Radius of gyration: 33.15 Å; Cα contacts (8 Å, |Δi|>4): 274; chains: 2; bounding box: 156×108×49 Å